Protein AF-G7UNJ3-F1 (afdb_monomer_lite)

pLDDT: mean 72.23, std 31.35, range [21.92, 98.88]

Radius of gyration: 27.84 Å; chains: 1; bounding box: 65×86×71 Å

Structure (mmCIF, N/CA/C/O backbone):
data_AF-G7UNJ3-F1
#
_entry.id   AF-G7UNJ3-F1
#
loop_
_atom_site.group_PDB
_atom_site.id
_atom_site.type_symbol
_atom_site.label_atom_id
_atom_site.label_alt_id
_atom_site.label_comp_id
_atom_site.label_asym_id
_atom_site.label_entity_id
_atom_site.label_seq_id
_atom_site.pdbx_PDB_ins_code
_atom_site.Cartn_x
_atom_site.Cartn_y
_atom_site.Cartn_z
_atom_site.occupancy
_atom_site.B_iso_or_equiv
_atom_site.auth_seq_id
_atom_site.auth_comp_id
_atom_site.auth_asym_id
_atom_site.auth_atom_id
_atom_site.pdbx_PDB_model_num
ATOM 1 N N . MET A 1 1 ? 15.327 -1.943 -9.863 1.00 34.81 1 MET A N 1
ATOM 2 C CA . MET A 1 1 ? 14.469 -1.125 -8.972 1.00 34.81 1 MET A CA 1
ATOM 3 C C . MET A 1 1 ? 15.191 -0.924 -7.648 1.00 34.81 1 MET A C 1
ATOM 5 O O . MET A 1 1 ? 16.137 -1.657 -7.402 1.00 34.81 1 MET A O 1
ATOM 9 N N . ALA A 1 2 ? 14.848 0.127 -6.897 1.00 34.12 2 ALA A N 1
ATOM 10 C CA . ALA A 1 2 ? 15.678 0.717 -5.846 1.00 34.12 2 ALA A CA 1
ATOM 11 C C . ALA A 1 2 ? 16.103 -0.268 -4.749 1.00 34.12 2 ALA A C 1
ATOM 13 O O . ALA A 1 2 ? 15.305 -0.664 -3.908 1.00 34.12 2 ALA A O 1
ATOM 14 N N . PHE A 1 3 ? 17.394 -0.582 -4.735 1.00 39.47 3 PHE A N 1
ATOM 15 C CA . PHE A 1 3 ? 18.038 -1.315 -3.660 1.00 39.47 3 PHE A CA 1
ATOM 16 C C . PHE A 1 3 ? 19.434 -0.726 -3.465 1.00 39.47 3 PHE A C 1
ATOM 18 O O . PHE A 1 3 ? 20.445 -1.266 -3.901 1.00 39.47 3 PHE A O 1
ATOM 25 N N . GLY A 1 4 ? 19.472 0.461 -2.869 1.00 33.94 4 GLY A N 1
ATOM 26 C CA . GLY A 1 4 ? 20.688 0.983 -2.268 1.00 33.94 4 GLY A CA 1
ATOM 27 C C . GLY A 1 4 ? 20.785 0.498 -0.819 1.00 33.94 4 GLY A C 1
ATOM 28 O O . GLY A 1 4 ? 19.751 0.268 -0.185 1.00 33.94 4 GLY A O 1
ATOM 29 N N . PRO A 1 5 ? 21.995 0.349 -0.259 1.00 32.75 5 PRO A N 1
ATOM 30 C CA . PRO A 1 5 ? 22.152 0.113 1.168 1.00 32.75 5 PRO A CA 1
ATOM 31 C C . PRO A 1 5 ? 21.386 1.156 1.994 1.00 32.75 5 PRO A C 1
ATOM 33 O O . PRO A 1 5 ? 21.581 2.358 1.816 1.00 32.75 5 PRO A O 1
ATOM 36 N N . VAL A 1 6 ? 20.599 0.697 2.970 1.00 39.31 6 VAL A N 1
ATOM 37 C CA . VAL A 1 6 ? 20.429 1.445 4.223 1.00 39.31 6 VAL A CA 1
ATOM 38 C C . VAL A 1 6 ? 21.645 1.085 5.068 1.00 39.31 6 VAL A C 1
ATOM 40 O O . VAL A 1 6 ? 21.582 0.212 5.931 1.00 39.31 6 VAL A O 1
ATOM 43 N N . ARG A 1 7 ? 22.809 1.635 4.728 1.00 40.94 7 ARG A N 1
ATOM 44 C CA . ARG A 1 7 ? 23.965 1.538 5.615 1.00 40.94 7 ARG A CA 1
ATOM 45 C C . ARG A 1 7 ? 23.913 2.727 6.571 1.00 40.94 7 ARG A C 1
ATOM 47 O O . ARG A 1 7 ? 23.472 3.810 6.211 1.00 40.94 7 ARG A O 1
ATOM 54 N N . ASN A 1 8 ? 24.328 2.482 7.810 1.00 38.09 8 ASN A N 1
ATOM 55 C CA . ASN A 1 8 ? 24.406 3.473 8.885 1.00 38.09 8 ASN A CA 1
ATOM 56 C C . ASN A 1 8 ? 25.652 4.379 8.751 1.00 38.09 8 ASN A C 1
ATOM 58 O O . ASN A 1 8 ? 26.107 4.974 9.723 1.00 38.09 8 ASN A O 1
ATOM 62 N N . ASP A 1 9 ? 26.252 4.423 7.562 1.00 41.69 9 ASP A N 1
ATOM 63 C CA . ASP A 1 9 ? 27.324 5.330 7.188 1.00 41.69 9 ASP A CA 1
ATOM 64 C C . ASP A 1 9 ? 26.711 6.506 6.409 1.00 41.69 9 ASP A C 1
ATOM 66 O O . ASP A 1 9 ? 25.707 6.392 5.716 1.00 41.69 9 ASP A O 1
ATOM 70 N N . SER A 1 10 ? 27.279 7.689 6.589 1.00 46.19 10 SER A N 1
ATOM 71 C CA . SER A 1 10 ? 26.767 9.007 6.190 1.00 46.19 10 SER A CA 1
ATOM 72 C C . SER A 1 10 ? 26.668 9.262 4.671 1.00 46.19 10 SER A C 1
ATOM 74 O O . SER A 1 10 ? 26.689 10.413 4.228 1.00 46.19 10 SER A O 1
ATOM 76 N N . LEU A 1 11 ? 26.568 8.213 3.851 1.00 53.66 11 LEU A N 1
ATOM 77 C CA . LEU A 1 11 ? 26.430 8.298 2.403 1.00 53.66 11 LEU A CA 1
ATOM 78 C C . LEU A 1 11 ? 24.963 8.133 1.972 1.00 53.66 11 LEU A C 1
ATOM 80 O O . LEU A 1 11 ? 24.248 7.281 2.495 1.00 53.66 11 LEU A O 1
ATOM 84 N N . PRO A 1 12 ? 24.497 8.928 0.993 1.00 63.62 12 PRO A N 1
ATOM 85 C CA . PRO A 1 12 ? 23.116 8.866 0.536 1.00 63.62 12 PRO A CA 1
ATOM 86 C C . PRO A 1 12 ? 22.807 7.517 -0.126 1.00 63.62 12 PRO A C 1
ATOM 88 O O . PRO A 1 12 ? 23.573 7.030 -0.962 1.00 63.62 12 PRO A O 1
ATOM 91 N N . THR A 1 13 ? 21.652 6.940 0.211 1.00 69.56 13 THR A N 1
ATOM 92 C CA . THR A 1 13 ? 21.116 5.745 -0.449 1.00 69.56 13 THR A CA 1
ATOM 93 C C . THR A 1 13 ? 20.989 5.983 -1.955 1.00 69.56 13 THR A C 1
ATOM 95 O O . THR A 1 13 ? 20.408 6.978 -2.392 1.00 69.56 13 THR A O 1
ATOM 98 N N . LEU A 1 14 ? 21.525 5.059 -2.757 1.00 84.69 14 LEU A N 1
ATOM 99 C CA . LEU A 1 14 ? 21.431 5.120 -4.214 1.00 84.69 14 LEU A CA 1
ATOM 100 C C . LEU A 1 14 ? 20.140 4.447 -4.698 1.00 84.69 14 LEU A C 1
ATOM 102 O O . LEU A 1 14 ? 19.954 3.246 -4.525 1.00 84.69 14 LEU A O 1
ATOM 106 N N . ASN A 1 15 ? 19.269 5.219 -5.342 1.00 85.88 15 ASN A N 1
ATOM 107 C CA . ASN A 1 15 ? 17.970 4.781 -5.837 1.00 85.88 15 ASN A CA 1
ATOM 108 C C . ASN A 1 15 ? 17.972 4.681 -7.369 1.00 85.88 15 ASN A C 1
ATOM 110 O O . ASN A 1 15 ? 18.166 5.674 -8.076 1.00 85.88 15 ASN A O 1
ATOM 114 N N . THR A 1 16 ? 17.737 3.472 -7.882 1.00 88.56 16 THR A N 1
ATOM 115 C CA . THR A 1 16 ? 17.614 3.177 -9.319 1.00 88.56 16 THR A CA 1
ATOM 116 C C . THR A 1 16 ? 16.465 3.952 -9.952 1.00 88.56 16 THR A C 1
ATOM 118 O O . THR A 1 16 ? 15.336 3.866 -9.477 1.00 88.56 16 THR A O 1
ATOM 121 N N . GLY A 1 17 ? 16.739 4.659 -11.048 1.00 89.94 17 GLY A N 1
ATOM 122 C CA . GLY A 1 17 ? 15.763 5.521 -11.719 1.00 89.94 17 GLY A CA 1
ATOM 123 C C . GLY A 1 17 ? 15.565 6.880 -11.046 1.00 89.94 17 GLY A C 1
ATOM 124 O O . GLY A 1 17 ? 14.655 7.605 -11.427 1.00 89.94 17 GLY A O 1
ATOM 125 N N . TYR A 1 18 ? 16.401 7.224 -10.060 1.00 89.19 18 TYR A N 1
ATOM 126 C CA . TYR A 1 18 ? 16.371 8.522 -9.388 1.00 89.19 18 TYR A CA 1
ATOM 127 C C . TYR A 1 18 ? 17.776 9.117 -9.241 1.00 89.19 18 TYR A C 1
ATOM 129 O O . TYR A 1 18 ? 18.117 10.072 -9.929 1.00 89.19 18 TYR A O 1
ATOM 137 N N . SER A 1 19 ? 18.627 8.534 -8.389 1.00 90.38 19 SER A N 1
ATOM 138 C CA . SER A 1 19 ? 20.005 9.011 -8.180 1.00 90.38 19 SER A CA 1
ATOM 139 C C . SER A 1 19 ? 21.039 8.273 -9.039 1.00 90.38 19 SER A C 1
ATOM 141 O O . SER A 1 19 ? 22.174 8.726 -9.159 1.00 90.38 19 SER A O 1
ATOM 143 N N . ILE A 1 20 ? 20.659 7.128 -9.611 1.00 92.25 20 ILE A N 1
ATOM 144 C CA . ILE A 1 20 ? 21.405 6.379 -10.631 1.00 92.25 20 ILE A CA 1
ATOM 145 C C . ILE A 1 20 ? 20.437 5.955 -11.744 1.00 92.25 20 ILE A C 1
ATOM 147 O O . ILE A 1 20 ? 19.229 5.879 -11.511 1.00 92.25 20 ILE A O 1
ATOM 151 N N . ASN A 1 21 ? 20.954 5.658 -12.939 1.00 92.75 21 ASN A N 1
ATOM 152 C CA . ASN A 1 21 ? 20.132 5.294 -14.099 1.00 92.75 21 ASN A CA 1
ATOM 153 C C . ASN A 1 21 ? 19.184 4.115 -13.813 1.00 92.75 21 ASN A C 1
ATOM 155 O O . ASN A 1 21 ? 19.523 3.187 -13.078 1.00 92.75 21 ASN A O 1
ATOM 159 N N . GLY A 1 22 ? 17.980 4.193 -14.385 1.00 91.25 22 GLY A N 1
ATOM 160 C CA . GLY A 1 22 ? 16.910 3.207 -14.230 1.00 91.25 22 GLY A CA 1
ATOM 161 C C . GLY A 1 22 ? 16.786 2.231 -15.399 1.00 91.25 22 GLY A C 1
ATOM 162 O O . GLY A 1 22 ? 17.648 2.166 -16.267 1.00 91.25 22 GLY A O 1
ATOM 163 N N . SER A 1 23 ? 15.684 1.479 -15.407 1.00 92.94 23 SER A N 1
ATOM 164 C CA . SER A 1 23 ? 15.419 0.388 -16.355 1.00 92.94 23 SER A CA 1
ATOM 165 C C . SER A 1 23 ? 14.471 0.755 -17.503 1.00 92.94 23 SER A C 1
ATOM 167 O O . SER A 1 23 ? 13.954 -0.135 -18.165 1.00 92.94 23 SER A O 1
ATOM 169 N N . PHE A 1 24 ? 14.220 2.043 -17.759 1.00 93.00 24 PHE A N 1
ATOM 170 C CA . PHE A 1 24 ? 13.546 2.493 -18.988 1.00 93.00 24 PHE A CA 1
ATOM 171 C C . PHE A 1 24 ? 14.556 2.540 -20.146 1.00 93.00 24 PHE A C 1
ATOM 173 O O . PHE A 1 24 ? 14.866 3.597 -20.687 1.00 93.00 24 PHE A O 1
ATOM 180 N N . ALA A 1 25 ? 15.140 1.377 -20.434 1.00 92.50 25 ALA A N 1
ATOM 181 C CA . ALA A 1 25 ? 16.186 1.128 -21.418 1.00 92.50 25 ALA A CA 1
ATOM 182 C C . ALA A 1 25 ? 16.232 -0.379 -21.734 1.00 92.50 25 ALA A C 1
ATOM 184 O O . ALA A 1 25 ? 15.637 -1.185 -21.021 1.00 92.50 25 ALA A O 1
ATOM 185 N N . GLU A 1 26 ? 16.955 -0.780 -22.781 1.00 92.81 26 GLU A N 1
ATOM 186 C CA . GLU A 1 26 ? 17.132 -2.203 -23.136 1.00 92.81 26 GLU A CA 1
ATOM 187 C C . GLU A 1 26 ? 17.993 -2.961 -22.115 1.00 92.81 26 GLU A C 1
ATOM 189 O O . GLU A 1 26 ? 17.772 -4.143 -21.869 1.00 92.81 26 GLU A O 1
ATOM 194 N N . TYR A 1 27 ? 18.935 -2.264 -21.472 1.00 93.88 27 TYR A N 1
ATOM 195 C CA . TYR A 1 27 ? 19.839 -2.821 -20.468 1.00 93.88 27 TYR A CA 1
ATOM 196 C C . TYR A 1 27 ? 19.997 -1.857 -19.291 1.00 93.88 27 TYR A C 1
ATOM 198 O O . TYR A 1 27 ? 19.954 -0.636 -19.456 1.00 93.88 27 TYR A O 1
ATOM 206 N N . VAL A 1 28 ? 20.235 -2.400 -18.095 1.00 94.56 28 VAL A N 1
ATOM 207 C CA . VAL A 1 28 ? 20.489 -1.621 -16.877 1.00 94.56 28 VAL A CA 1
ATOM 208 C C . VAL A 1 28 ? 21.614 -2.259 -16.067 1.00 94.56 28 VAL A C 1
ATOM 210 O O . VAL A 1 28 ? 21.662 -3.476 -15.901 1.00 94.56 28 VAL A O 1
ATOM 213 N N . LEU A 1 29 ? 22.526 -1.435 -15.548 1.00 94.12 29 LEU A N 1
ATOM 214 C CA . LEU A 1 29 ? 23.527 -1.880 -14.579 1.00 94.12 29 LEU A CA 1
ATOM 215 C C . LEU A 1 29 ? 22.886 -1.964 -13.191 1.00 94.12 29 LEU A C 1
ATOM 217 O O . LEU A 1 29 ? 22.250 -1.010 -12.741 1.00 94.12 29 LEU A O 1
ATOM 221 N N . ALA A 1 30 ? 23.081 -3.086 -12.504 1.00 91.81 30 ALA A N 1
ATOM 222 C CA . ALA A 1 30 ? 22.574 -3.310 -11.156 1.00 91.81 30 ALA A CA 1
ATOM 223 C C . ALA A 1 30 ? 23.661 -3.904 -10.252 1.00 91.81 30 ALA A C 1
ATOM 225 O O . ALA A 1 30 ? 24.535 -4.635 -10.715 1.00 91.81 30 ALA A O 1
ATOM 226 N N . ASP A 1 31 ? 23.593 -3.600 -8.955 1.00 91.75 31 ASP A N 1
ATOM 227 C CA . ASP A 1 31 ? 24.413 -4.278 -7.951 1.00 91.75 31 ASP A CA 1
ATOM 228 C C . ASP A 1 31 ? 23.807 -5.657 -7.662 1.00 91.75 31 ASP A C 1
ATOM 230 O O . ASP A 1 31 ? 22.677 -5.766 -7.180 1.00 91.75 31 ASP A O 1
ATOM 234 N N . ALA A 1 32 ? 24.568 -6.714 -7.953 1.00 92.25 32 ALA A N 1
ATOM 235 C CA . ALA A 1 32 ? 24.134 -8.099 -7.793 1.00 92.25 32 ALA A CA 1
ATOM 236 C C . ALA A 1 32 ? 23.733 -8.452 -6.348 1.00 92.25 32 ALA A C 1
ATOM 238 O O . ALA A 1 32 ? 22.933 -9.357 -6.139 1.00 92.25 32 ALA A O 1
ATOM 239 N N . ASN A 1 33 ? 24.219 -7.720 -5.340 1.00 90.94 33 ASN A N 1
ATOM 240 C CA . ASN A 1 33 ? 23.856 -7.960 -3.939 1.00 90.94 33 ASN A CA 1
ATOM 241 C C . ASN A 1 33 ? 22.453 -7.457 -3.570 1.00 90.94 33 ASN A C 1
ATOM 243 O O . ASN A 1 33 ? 21.984 -7.679 -2.447 1.00 90.94 33 ASN A O 1
ATOM 247 N N . TYR A 1 34 ? 21.818 -6.731 -4.484 1.00 90.06 34 TYR A N 1
ATOM 248 C CA . TYR A 1 34 ? 20.624 -5.932 -4.253 1.00 90.06 34 TYR A CA 1
ATOM 249 C C . TYR A 1 34 ? 19.515 -6.211 -5.275 1.00 90.06 34 TYR A C 1
ATOM 251 O O . TYR A 1 34 ? 18.444 -5.625 -5.181 1.00 90.06 34 TYR A O 1
ATOM 259 N N . VAL A 1 35 ? 19.723 -7.118 -6.230 1.00 92.75 35 VAL A N 1
ATOM 260 C CA . VAL A 1 35 ? 18.662 -7.549 -7.150 1.00 92.75 35 VAL A CA 1
ATOM 261 C C . VAL A 1 35 ? 17.693 -8.521 -6.471 1.00 92.75 35 VAL A C 1
ATOM 263 O O . VAL A 1 35 ? 18.079 -9.307 -5.605 1.00 92.75 35 VAL A O 1
ATOM 266 N N . GLY A 1 36 ? 16.422 -8.472 -6.875 1.00 93.12 36 GLY A N 1
ATOM 267 C CA . GLY A 1 36 ? 15.444 -9.497 -6.515 1.00 93.12 36 GLY A CA 1
ATOM 268 C C . GLY A 1 36 ? 15.644 -10.755 -7.346 1.00 93.12 36 GLY A C 1
ATOM 269 O O . GLY A 1 36 ? 15.934 -10.665 -8.539 1.00 93.12 36 GLY A O 1
ATOM 270 N N . LEU A 1 37 ? 15.480 -11.916 -6.716 1.00 95.25 37 LEU A N 1
ATOM 271 C CA . LEU A 1 37 ? 15.550 -13.198 -7.409 1.00 95.25 37 LEU A CA 1
ATOM 272 C C . LEU A 1 37 ? 14.131 -13.575 -7.813 1.00 95.25 37 LEU A C 1
ATOM 274 O O . LEU A 1 37 ? 13.288 -13.841 -6.962 1.00 95.25 37 LEU A O 1
ATOM 278 N N . LEU A 1 38 ? 13.854 -13.516 -9.111 1.00 96.06 38 LEU A N 1
ATOM 279 C CA . LEU A 1 38 ? 12.506 -13.739 -9.613 1.00 96.06 38 LEU A CA 1
ATOM 280 C C . LEU A 1 38 ? 12.154 -15.233 -9.546 1.00 96.06 38 LEU A C 1
ATOM 282 O O . LEU A 1 38 ? 12.991 -16.066 -9.908 1.00 96.06 38 LEU A O 1
ATOM 286 N N . PRO A 1 39 ? 10.934 -15.588 -9.113 1.00 94.44 39 PRO A N 1
ATOM 287 C CA . PRO A 1 39 ? 10.469 -16.966 -9.163 1.00 94.44 39 PRO A CA 1
ATOM 288 C C . PRO A 1 39 ? 10.348 -17.425 -10.624 1.00 94.44 39 PRO A C 1
ATOM 290 O O . PRO A 1 39 ? 9.870 -16.683 -11.481 1.00 94.44 39 PRO A O 1
ATOM 293 N N . ALA A 1 40 ? 10.769 -18.659 -10.914 1.00 94.00 40 ALA A N 1
ATOM 294 C CA . ALA A 1 40 ? 10.840 -19.177 -12.285 1.00 94.00 40 ALA A CA 1
ATOM 295 C C . ALA A 1 40 ? 9.465 -19.362 -12.957 1.00 94.00 40 ALA A C 1
ATOM 297 O O . ALA A 1 40 ? 9.383 -19.476 -14.176 1.00 94.00 40 ALA A O 1
ATOM 298 N N . ASN A 1 41 ? 8.391 -19.413 -12.168 1.00 94.31 41 ASN A N 1
ATOM 299 C CA . ASN A 1 41 ? 7.036 -19.721 -12.616 1.00 94.31 41 ASN A CA 1
ATOM 300 C C . ASN A 1 41 ? 6.147 -18.484 -12.843 1.00 94.31 41 ASN A C 1
ATOM 302 O O . ASN A 1 41 ? 4.953 -18.649 -13.083 1.00 94.31 41 ASN A O 1
ATOM 306 N N . VAL A 1 42 ? 6.692 -17.263 -12.768 1.00 93.00 42 VAL A N 1
ATOM 307 C CA . VAL A 1 42 ? 5.940 -16.019 -13.014 1.00 93.00 42 VAL A CA 1
ATOM 308 C C . VAL A 1 42 ? 6.571 -15.244 -14.166 1.00 93.00 42 VAL A C 1
ATOM 310 O O . VAL A 1 42 ? 7.788 -15.075 -14.225 1.00 93.00 42 VAL A O 1
ATOM 313 N N . GLY A 1 43 ? 5.739 -14.759 -15.089 1.00 92.94 43 GLY A N 1
ATOM 314 C CA . GLY A 1 43 ? 6.193 -13.961 -16.222 1.00 92.94 43 GLY A CA 1
ATOM 315 C C . GLY A 1 43 ? 6.778 -12.605 -15.806 1.00 92.94 43 GLY A C 1
ATOM 316 O O . GLY A 1 43 ? 6.436 -12.025 -14.771 1.00 92.94 43 GLY A O 1
ATOM 317 N N . PHE A 1 44 ? 7.691 -12.083 -16.632 1.00 93.75 44 PHE A N 1
ATOM 318 C CA . PHE A 1 44 ? 8.385 -10.819 -16.357 1.00 93.75 44 PHE A CA 1
ATOM 319 C C . PHE A 1 44 ? 7.440 -9.615 -16.271 1.00 93.75 44 PHE A C 1
ATOM 321 O O . PHE A 1 44 ? 7.697 -8.687 -15.506 1.00 93.75 44 PHE A O 1
ATOM 328 N N . VAL A 1 45 ? 6.357 -9.619 -17.050 1.00 92.00 45 VAL A N 1
ATOM 329 C CA . VAL A 1 45 ? 5.396 -8.511 -17.092 1.00 92.00 45 VAL A CA 1
ATOM 330 C C . VAL A 1 45 ? 4.602 -8.454 -15.790 1.00 92.00 45 VAL A C 1
ATOM 332 O O . VAL A 1 45 ? 4.443 -7.384 -15.205 1.00 92.00 45 VAL A O 1
ATOM 335 N N . GLU A 1 46 ? 4.150 -9.609 -15.316 1.00 89.75 46 GLU A N 1
ATOM 336 C CA . GLU A 1 46 ? 3.312 -9.772 -14.135 1.00 89.75 46 GLU A CA 1
ATOM 337 C C . GLU A 1 46 ? 4.103 -9.546 -12.843 1.00 89.75 46 GLU A C 1
ATOM 339 O O . GLU A 1 46 ? 3.575 -8.981 -11.883 1.00 89.75 46 GLU A O 1
ATOM 344 N N . ILE A 1 47 ? 5.380 -9.948 -12.814 1.00 94.56 47 ILE A N 1
ATOM 345 C CA . ILE A 1 47 ? 6.238 -9.802 -11.632 1.00 94.56 47 ILE A CA 1
ATOM 346 C C . ILE A 1 47 ? 6.836 -8.394 -11.498 1.00 94.56 47 ILE A C 1
ATOM 348 O O . ILE A 1 47 ? 7.181 -7.973 -10.392 1.00 94.56 47 ILE A O 1
ATOM 352 N N . ALA A 1 48 ? 6.945 -7.630 -12.593 1.00 95.25 48 ALA A N 1
ATOM 353 C CA . ALA A 1 48 ? 7.590 -6.316 -12.584 1.00 95.25 48 ALA A CA 1
ATOM 354 C C . ALA A 1 48 ? 6.999 -5.339 -11.542 1.00 95.25 48 ALA A C 1
ATOM 356 O O . ALA A 1 48 ? 7.783 -4.714 -10.820 1.00 95.25 48 ALA A O 1
ATOM 357 N N . PRO A 1 49 ? 5.665 -5.222 -11.358 1.00 95.50 49 PRO A N 1
ATOM 358 C CA . PRO A 1 49 ? 5.093 -4.368 -10.316 1.00 95.50 49 PRO A CA 1
ATOM 359 C C . PRO A 1 49 ? 5.441 -4.801 -8.886 1.00 95.50 49 PRO A C 1
ATOM 361 O O . PRO A 1 49 ? 5.462 -3.960 -7.984 1.00 95.50 49 PRO A O 1
ATOM 364 N N . VAL A 1 50 ? 5.752 -6.080 -8.647 1.00 96.38 50 VAL A N 1
ATOM 365 C CA . VAL A 1 50 ? 6.108 -6.576 -7.306 1.00 96.38 50 VAL A CA 1
ATOM 366 C C . VAL A 1 50 ? 7.421 -5.963 -6.818 1.00 96.38 50 VAL A C 1
ATOM 368 O O . VAL A 1 50 ? 7.538 -5.632 -5.638 1.00 96.38 50 VAL A O 1
ATOM 371 N N . LEU A 1 51 ? 8.363 -5.705 -7.731 1.00 95.56 51 LEU A N 1
ATOM 372 C CA . LEU A 1 51 ? 9.683 -5.138 -7.433 1.00 95.56 51 LEU A CA 1
ATOM 373 C C . LEU A 1 51 ? 9.650 -3.712 -6.852 1.00 95.56 51 LEU A C 1
ATOM 375 O O . LEU A 1 51 ? 10.663 -3.244 -6.333 1.00 95.56 51 LEU A O 1
ATOM 379 N N . CYS A 1 52 ? 8.512 -3.017 -6.936 1.00 95.12 52 CYS A N 1
ATOM 380 C CA . CYS A 1 52 ? 8.314 -1.720 -6.295 1.00 95.12 52 CYS A CA 1
ATOM 381 C C . CYS A 1 52 ? 6.968 -1.658 -5.573 1.00 95.12 52 CYS A C 1
ATOM 383 O O . CYS A 1 52 ? 6.940 -1.643 -4.343 1.00 95.12 52 CYS A O 1
ATOM 385 N N . ALA A 1 53 ? 5.852 -1.659 -6.307 1.00 93.81 53 ALA A N 1
ATOM 386 C CA . ALA A 1 53 ? 4.522 -1.527 -5.721 1.00 93.81 53 ALA A CA 1
ATOM 387 C C . ALA A 1 53 ? 4.232 -2.658 -4.726 1.00 93.81 53 ALA A C 1
ATOM 389 O O . ALA A 1 53 ? 3.806 -2.377 -3.608 1.00 93.81 53 ALA A O 1
ATOM 390 N N . GLY A 1 54 ? 4.535 -3.908 -5.096 1.00 97.38 54 GLY A N 1
ATOM 391 C CA . GLY A 1 54 ? 4.292 -5.074 -4.243 1.00 97.38 54 GLY A CA 1
ATOM 392 C C . GLY A 1 54 ? 5.105 -5.059 -2.950 1.00 97.38 54 GLY A C 1
ATOM 393 O O . GLY A 1 54 ? 4.519 -5.049 -1.872 1.00 97.38 54 GLY A O 1
ATOM 394 N N . VAL A 1 55 ? 6.438 -4.984 -3.029 1.00 98.25 55 VAL A N 1
ATOM 395 C CA . VAL A 1 55 ? 7.299 -4.946 -1.831 1.00 98.25 55 VAL A CA 1
ATOM 396 C C . VAL A 1 55 ? 6.964 -3.768 -0.909 1.00 98.25 55 VAL A C 1
ATOM 398 O O . VAL A 1 55 ? 6.957 -3.920 0.313 1.00 98.25 55 VAL A O 1
ATOM 401 N N . THR A 1 56 ? 6.621 -2.613 -1.485 1.00 98.38 56 THR A N 1
ATOM 402 C CA . THR A 1 56 ? 6.267 -1.402 -0.734 1.00 98.38 56 THR A CA 1
ATOM 403 C C . THR A 1 56 ? 5.023 -1.619 0.120 1.00 98.38 56 THR A C 1
ATOM 405 O O . THR A 1 56 ? 5.044 -1.336 1.320 1.00 98.38 56 THR A O 1
ATOM 408 N N . VAL A 1 57 ? 3.946 -2.148 -0.467 1.00 98.69 57 VAL A N 1
ATOM 409 C CA . VAL A 1 57 ? 2.695 -2.369 0.273 1.00 98.69 57 VAL A CA 1
ATOM 410 C C . VAL A 1 57 ? 2.765 -3.594 1.173 1.00 98.69 57 VAL A C 1
ATOM 412 O O . VAL A 1 57 ? 2.216 -3.557 2.268 1.00 98.69 57 VAL A O 1
ATOM 415 N N . TYR A 1 58 ? 3.502 -4.635 0.782 1.00 98.75 58 TYR A N 1
ATOM 416 C CA . TYR A 1 58 ? 3.770 -5.789 1.637 1.00 98.75 58 TYR A CA 1
ATOM 417 C C . TYR A 1 58 ? 4.465 -5.362 2.937 1.00 98.75 58 TYR A C 1
ATOM 419 O O . TYR A 1 58 ? 3.989 -5.652 4.039 1.00 98.75 58 TYR A O 1
ATOM 427 N N . LYS A 1 59 ? 5.551 -4.582 2.833 1.00 98.56 59 LYS A N 1
ATOM 428 C CA . LYS A 1 59 ? 6.231 -4.026 4.006 1.00 98.56 59 LYS A CA 1
ATOM 429 C C . LYS A 1 59 ? 5.305 -3.124 4.813 1.00 98.56 59 LYS A C 1
ATOM 431 O O . LYS A 1 59 ? 5.270 -3.232 6.039 1.00 98.56 59 LYS A O 1
ATOM 436 N N . ALA A 1 60 ? 4.554 -2.255 4.148 1.00 98.56 60 ALA A N 1
ATOM 437 C CA . ALA A 1 60 ? 3.649 -1.336 4.819 1.00 98.56 60 ALA A CA 1
ATOM 438 C C . ALA A 1 60 ? 2.559 -2.056 5.620 1.00 98.56 60 ALA A C 1
ATOM 440 O O . ALA A 1 60 ? 2.308 -1.690 6.765 1.00 98.56 60 ALA A O 1
ATOM 441 N N . LEU A 1 61 ? 1.987 -3.136 5.082 1.00 98.75 61 LEU A N 1
ATOM 442 C CA . LEU A 1 61 ? 1.044 -3.987 5.805 1.00 98.75 61 LEU A CA 1
ATOM 443 C C . LEU A 1 61 ? 1.689 -4.585 7.062 1.00 98.75 61 LEU A C 1
ATOM 445 O O . LEU A 1 61 ? 1.102 -4.491 8.136 1.00 98.75 61 LEU A O 1
ATOM 449 N N . LYS A 1 62 ? 2.938 -5.074 7.002 1.00 98.44 62 LYS A N 1
ATOM 450 C CA . LYS A 1 62 ? 3.664 -5.505 8.219 1.00 98.44 62 LYS A CA 1
ATOM 451 C C . LYS A 1 62 ? 3.865 -4.364 9.224 1.00 98.44 62 LYS A C 1
ATOM 453 O O . LYS A 1 62 ? 3.809 -4.582 10.434 1.00 98.44 62 LYS A O 1
ATOM 458 N N . VAL A 1 63 ? 4.093 -3.140 8.744 1.00 97.94 63 VAL A N 1
ATOM 459 C CA . VAL A 1 63 ? 4.286 -1.943 9.582 1.00 97.94 63 VAL A CA 1
ATOM 460 C C . VAL A 1 63 ? 3.011 -1.544 10.333 1.00 97.94 63 VAL A C 1
ATOM 462 O O . VAL A 1 63 ? 3.132 -1.055 11.460 1.00 97.94 63 VAL A O 1
ATOM 465 N N . THR A 1 64 ? 1.821 -1.820 9.782 1.00 97.38 64 THR A N 1
ATOM 466 C CA . THR A 1 64 ? 0.542 -1.607 10.490 1.00 97.38 64 THR A CA 1
ATOM 467 C C . THR A 1 64 ? 0.386 -2.489 11.734 1.00 97.38 64 THR A C 1
ATOM 469 O O . THR A 1 64 ? -0.396 -2.156 12.618 1.00 97.38 64 THR A O 1
ATOM 472 N N . LYS A 1 65 ? 1.135 -3.600 11.827 1.00 96.69 65 LYS A N 1
ATOM 473 C CA . LYS A 1 65 ? 1.025 -4.622 12.884 1.00 96.69 65 LYS A CA 1
ATOM 474 C C . LYS A 1 65 ? -0.354 -5.296 12.986 1.00 96.69 65 LYS A C 1
ATOM 476 O O . LYS A 1 65 ? -0.634 -5.923 14.008 1.00 96.69 65 LYS A O 1
ATOM 481 N N . THR A 1 66 ? -1.194 -5.200 11.954 1.00 98.00 66 THR A N 1
ATOM 482 C CA . THR A 1 66 ? -2.441 -5.971 11.872 1.00 98.00 66 THR A CA 1
ATOM 483 C C . THR A 1 66 ? -2.147 -7.465 11.834 1.00 98.00 66 THR A C 1
ATOM 485 O O . THR A 1 66 ? -1.189 -7.902 11.190 1.00 98.00 66 THR A O 1
ATOM 488 N N . LYS A 1 67 ? -2.986 -8.250 12.501 1.00 98.25 67 LYS A N 1
ATOM 489 C CA . LYS A 1 67 ? -2.908 -9.711 12.566 1.00 98.25 67 LYS A CA 1
ATOM 490 C C . LYS A 1 67 ? -4.013 -10.337 11.711 1.00 98.25 67 LYS A C 1
ATOM 492 O O . LYS A 1 67 ? -5.011 -9.669 11.450 1.00 98.25 67 LYS A O 1
ATOM 497 N N . PRO A 1 68 ? -3.888 -11.610 11.300 1.00 98.56 68 PRO A N 1
ATOM 498 C CA . PRO A 1 68 ? -4.988 -12.317 10.649 1.00 98.56 68 PRO A CA 1
ATOM 499 C C . PRO A 1 68 ? -6.308 -12.150 11.423 1.00 98.56 68 PRO A C 1
ATOM 501 O O . PRO A 1 68 ? -6.327 -12.264 12.648 1.00 98.56 68 PRO A O 1
ATOM 504 N N . GLY A 1 69 ? -7.393 -11.843 10.711 1.00 98.12 69 GLY A N 1
ATOM 505 C CA . GLY A 1 69 ? -8.702 -11.497 11.275 1.00 98.12 69 GLY A CA 1
ATOM 506 C C . GLY A 1 69 ? -8.919 -10.003 11.559 1.00 98.12 69 GLY A C 1
ATOM 507 O O . GLY A 1 69 ? -10.069 -9.565 11.607 1.00 98.12 69 GLY A O 1
ATOM 508 N N . ASP A 1 70 ? -7.861 -9.195 11.682 1.00 98.69 70 ASP A N 1
ATOM 509 C CA . ASP A 1 70 ? -7.997 -7.743 11.832 1.00 98.69 70 ASP A CA 1
ATOM 510 C C . ASP A 1 70 ? -8.489 -7.075 10.543 1.00 98.69 70 ASP A C 1
ATOM 512 O O . ASP A 1 70 ? -8.341 -7.601 9.435 1.00 98.69 70 ASP A O 1
ATOM 516 N N . TRP A 1 71 ? -9.042 -5.870 10.692 1.00 98.88 71 TRP A N 1
ATOM 517 C CA . TRP A 1 71 ? -9.425 -5.020 9.576 1.00 98.88 71 TRP A CA 1
ATOM 518 C C . TRP A 1 71 ? -8.307 -4.059 9.184 1.00 98.88 71 TRP A C 1
ATOM 520 O O . TRP A 1 71 ? -7.741 -3.353 10.026 1.00 98.88 71 TRP A O 1
ATOM 530 N N . VAL A 1 72 ? -8.056 -3.974 7.879 1.00 98.88 72 VAL A N 1
ATOM 531 C CA . VAL A 1 72 ? -7.205 -2.956 7.269 1.00 98.88 72 VAL A CA 1
ATOM 532 C C . VAL A 1 72 ? -7.991 -2.143 6.243 1.00 98.88 72 VAL A C 1
ATOM 534 O O . VAL A 1 72 ? -8.640 -2.696 5.355 1.00 98.88 72 VAL A O 1
ATOM 537 N N . ALA A 1 73 ? -7.934 -0.817 6.357 1.00 98.88 73 ALA A N 1
ATOM 538 C CA . ALA A 1 73 ? -8.463 0.086 5.341 1.00 98.88 73 ALA A CA 1
ATOM 539 C C . ALA A 1 73 ? -7.343 0.506 4.382 1.00 98.88 73 ALA A C 1
ATOM 541 O O . ALA A 1 73 ? -6.305 1.003 4.814 1.00 98.88 73 ALA A O 1
ATOM 542 N N . ILE A 1 74 ? -7.544 0.325 3.082 1.00 98.88 74 ILE A N 1
ATOM 543 C CA . ILE A 1 74 ? -6.587 0.687 2.035 1.00 98.88 74 ILE A CA 1
ATOM 544 C C . ILE A 1 74 ? -7.134 1.910 1.307 1.00 98.88 74 ILE A C 1
ATOM 546 O O . ILE A 1 74 ? -8.153 1.831 0.624 1.00 98.88 74 ILE A O 1
ATOM 550 N N . SER A 1 75 ? -6.458 3.045 1.475 1.00 98.62 75 SER A N 1
ATOM 551 C CA . SER A 1 75 ? -6.852 4.333 0.905 1.00 98.62 75 SER A CA 1
ATOM 552 C C . SER A 1 75 ? -6.074 4.614 -0.379 1.00 98.62 75 SER A C 1
ATOM 554 O O . SER A 1 75 ? -4.850 4.772 -0.359 1.00 98.62 75 SER A O 1
ATOM 556 N N . GLY A 1 76 ? -6.798 4.664 -1.496 1.00 97.69 76 GLY A N 1
ATOM 557 C CA . GLY A 1 76 ? -6.295 4.683 -2.865 1.00 97.69 76 GLY A CA 1
ATOM 558 C C . GLY A 1 76 ? -6.104 3.268 -3.408 1.00 97.69 76 GLY A C 1
ATOM 559 O O . GLY A 1 76 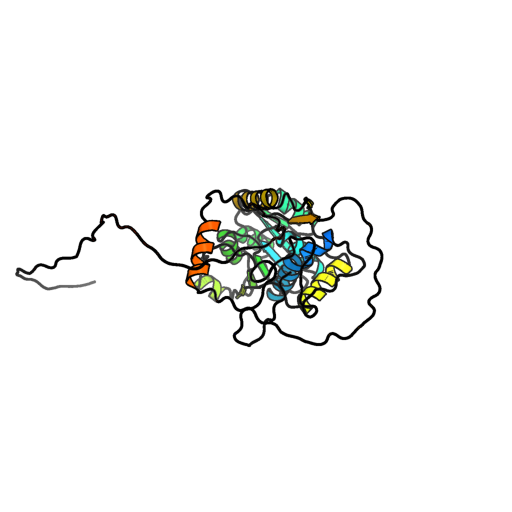? -5.263 2.528 -2.910 1.00 97.69 76 GLY A O 1
ATOM 560 N N . ILE A 1 77 ? -6.832 2.900 -4.463 1.00 97.44 77 ILE A N 1
ATOM 561 C CA . ILE A 1 77 ? -6.765 1.593 -5.140 1.00 97.44 77 ILE A CA 1
ATOM 562 C C . ILE A 1 77 ? -6.022 1.754 -6.466 1.00 97.44 77 ILE A C 1
ATOM 564 O O . ILE A 1 77 ? -6.528 1.536 -7.565 1.00 97.44 77 ILE A O 1
ATOM 568 N N . GLY A 1 78 ? -4.788 2.239 -6.345 1.00 92.94 78 GLY A N 1
ATOM 569 C CA . GLY A 1 78 ? -3.910 2.448 -7.483 1.00 92.94 78 GLY A CA 1
ATOM 570 C C . GLY A 1 78 ? -2.976 1.302 -7.807 1.00 92.94 78 GLY A C 1
ATOM 571 O O . GLY A 1 78 ? -3.217 0.170 -7.402 1.00 92.94 78 GLY A O 1
ATOM 572 N N . GLY A 1 79 ? -1.864 1.606 -8.484 1.00 90.19 79 GLY A N 1
ATOM 573 C CA . GLY A 1 79 ? -0.797 0.630 -8.729 1.00 90.19 79 GLY A CA 1
ATOM 574 C C . GLY A 1 79 ? -0.310 -0.043 -7.438 1.00 90.19 79 GLY A C 1
ATOM 575 O O . GLY A 1 79 ? -0.110 -1.250 -7.416 1.00 90.19 79 GLY A O 1
ATOM 576 N N . LEU A 1 80 ? -0.213 0.713 -6.339 1.00 96.88 80 LEU A N 1
ATOM 577 C CA . LEU A 1 80 ? 0.071 0.169 -5.006 1.00 96.88 80 LEU A CA 1
ATOM 578 C C . LEU A 1 80 ? -1.178 -0.457 -4.373 1.00 96.88 80 LEU A C 1
ATOM 580 O O . LEU A 1 80 ? -1.145 -1.600 -3.929 1.00 96.88 80 LEU A O 1
ATOM 584 N N . GLY A 1 81 ? -2.286 0.284 -4.336 1.00 97.81 81 GLY A N 1
ATOM 585 C CA . GLY A 1 81 ? -3.490 -0.121 -3.612 1.00 97.81 81 GLY A CA 1
ATOM 586 C C . GLY A 1 81 ? -4.110 -1.443 -4.062 1.00 97.81 81 GLY A C 1
ATOM 587 O O . GLY A 1 81 ? -4.485 -2.247 -3.215 1.00 97.81 81 GLY A O 1
ATOM 588 N N . HIS A 1 82 ? -4.172 -1.722 -5.368 1.00 97.56 82 HIS A N 1
ATOM 589 C CA . HIS A 1 82 ? -4.736 -2.990 -5.856 1.00 97.56 82 HIS A CA 1
ATOM 590 C C . HIS A 1 82 ? -3.867 -4.202 -5.470 1.00 97.56 82 HIS A C 1
ATOM 592 O O . HIS A 1 82 ? -4.388 -5.285 -5.209 1.00 97.56 82 HIS A O 1
ATOM 598 N N . MET A 1 83 ? -2.545 -4.019 -5.376 1.00 97.94 83 MET A N 1
ATOM 599 C CA . MET A 1 83 ? -1.632 -5.033 -4.838 1.00 97.94 83 MET A CA 1
ATOM 600 C C . MET A 1 83 ? -1.815 -5.170 -3.327 1.00 97.94 83 MET A C 1
ATOM 602 O O . MET A 1 83 ? -1.835 -6.281 -2.806 1.00 97.94 83 MET A O 1
ATOM 606 N N . ALA A 1 84 ? -1.993 -4.050 -2.620 1.00 98.75 84 ALA A N 1
ATOM 607 C CA . ALA A 1 84 ? -2.192 -4.042 -1.177 1.00 98.75 84 ALA A CA 1
ATOM 608 C C . ALA A 1 84 ? -3.439 -4.835 -0.765 1.00 98.75 84 ALA A C 1
ATOM 610 O O . ALA A 1 84 ? -3.379 -5.558 0.223 1.00 98.75 84 ALA A O 1
ATOM 611 N N . VAL A 1 85 ? -4.536 -4.746 -1.531 1.00 98.81 85 VAL A N 1
ATOM 612 C CA . VAL A 1 85 ? -5.758 -5.539 -1.295 1.00 98.81 85 VAL A CA 1
ATOM 613 C C . VAL A 1 85 ? -5.438 -7.034 -1.312 1.00 98.81 85 VAL A C 1
ATOM 615 O O . VAL A 1 85 ? -5.792 -7.751 -0.378 1.00 98.81 85 VAL A O 1
ATOM 618 N N . GLN A 1 86 ? -4.707 -7.487 -2.330 1.00 98.69 86 GLN A N 1
ATOM 619 C CA . GLN A 1 86 ? -4.356 -8.897 -2.496 1.00 98.69 86 GLN A CA 1
ATOM 620 C C . GLN A 1 86 ? -3.384 -9.380 -1.416 1.00 98.69 86 GLN A C 1
ATOM 622 O O . GLN A 1 86 ? -3.622 -10.417 -0.802 1.00 98.69 86 GLN A O 1
ATOM 627 N N . PHE A 1 87 ? -2.330 -8.610 -1.118 1.00 98.75 87 PHE A N 1
ATOM 628 C CA . PHE A 1 87 ? -1.408 -8.942 -0.028 1.00 98.75 87 PHE A CA 1
ATOM 629 C C . PHE A 1 87 ? -2.127 -9.000 1.319 1.00 98.75 87 PHE A C 1
ATOM 631 O O . PHE A 1 87 ? -1.947 -9.960 2.061 1.00 98.75 87 PHE A O 1
ATOM 638 N N . ALA A 1 88 ? -2.979 -8.019 1.625 1.00 98.75 88 ALA A N 1
ATOM 639 C CA . ALA A 1 88 ? -3.749 -8.007 2.861 1.00 98.75 88 ALA A CA 1
ATOM 640 C C . ALA A 1 88 ? -4.655 -9.240 2.965 1.00 98.75 88 ALA A C 1
ATOM 642 O O . ALA A 1 88 ? -4.681 -9.897 4.007 1.00 98.75 88 ALA A O 1
ATOM 643 N N . LYS A 1 89 ? -5.330 -9.612 1.871 1.00 98.62 89 LYS A N 1
ATOM 644 C CA . LYS A 1 89 ? -6.161 -10.815 1.838 1.00 98.62 89 LYS A CA 1
ATOM 645 C C . LYS A 1 89 ? -5.339 -12.090 2.033 1.00 98.62 89 LYS A C 1
ATOM 647 O O . LYS A 1 89 ? -5.716 -12.937 2.840 1.00 98.62 89 LYS A O 1
ATOM 652 N N . ALA A 1 90 ? -4.195 -12.202 1.361 1.00 98.44 90 ALA A N 1
ATOM 653 C CA . ALA A 1 90 ? -3.275 -13.330 1.493 1.00 98.44 90 ALA A CA 1
ATOM 654 C C . ALA A 1 90 ? -2.621 -13.417 2.888 1.00 98.44 90 ALA A C 1
ATOM 656 O O . ALA A 1 90 ? -2.242 -14.501 3.324 1.00 98.44 90 ALA A O 1
ATOM 657 N N . MET A 1 91 ? -2.527 -12.295 3.608 1.00 98.44 91 MET A N 1
ATOM 658 C CA . MET A 1 91 ? -2.109 -12.217 5.015 1.00 98.44 91 MET A CA 1
ATOM 659 C C . MET A 1 91 ? -3.256 -12.510 6.005 1.00 98.44 91 MET A C 1
ATOM 661 O O . MET A 1 91 ? -3.063 -12.404 7.214 1.00 98.44 91 MET A O 1
ATOM 665 N N . GLY A 1 92 ? -4.445 -12.880 5.517 1.00 98.50 92 GLY A N 1
ATOM 666 C CA . GLY A 1 92 ? -5.599 -13.233 6.346 1.00 98.50 92 GLY A CA 1
ATOM 667 C C . GLY A 1 92 ? -6.346 -12.035 6.935 1.00 98.50 92 GLY A C 1
ATOM 668 O O . GLY A 1 92 ? -7.067 -12.201 7.917 1.00 98.50 92 GLY A O 1
ATOM 669 N N . LEU A 1 93 ? -6.169 -10.833 6.382 1.00 98.75 93 LEU A N 1
ATOM 670 C CA . LEU A 1 93 ? -6.837 -9.620 6.854 1.00 98.75 93 LEU A CA 1
ATOM 671 C C . LEU A 1 93 ? -8.216 -9.448 6.204 1.00 98.75 93 LEU A C 1
ATOM 673 O O . LEU A 1 93 ? -8.463 -9.885 5.075 1.00 98.75 93 LEU A O 1
ATOM 677 N N . ASN A 1 94 ? -9.100 -8.743 6.906 1.00 98.81 94 ASN A N 1
ATOM 678 C CA . ASN A 1 94 ? -10.328 -8.200 6.341 1.00 98.81 94 ASN A CA 1
ATOM 679 C C . ASN A 1 94 ? -10.031 -6.831 5.728 1.00 98.81 94 ASN A C 1
ATOM 681 O O . ASN A 1 94 ? -9.401 -5.985 6.363 1.00 98.81 94 ASN A O 1
ATOM 685 N N . VAL A 1 95 ? -10.463 -6.601 4.490 1.00 98.88 95 VAL A N 1
ATOM 686 C CA . VAL A 1 95 ? -10.014 -5.438 3.715 1.00 98.88 95 VAL A CA 1
ATOM 687 C C . VAL A 1 95 ? -11.179 -4.508 3.421 1.00 98.88 95 VAL A C 1
ATOM 689 O O . VAL A 1 95 ? -12.181 -4.928 2.848 1.00 98.88 95 VAL A O 1
ATOM 692 N N . VAL A 1 96 ? -11.012 -3.228 3.751 1.00 98.81 96 VAL A N 1
ATOM 693 C CA . VAL A 1 96 ? -11.866 -2.146 3.252 1.00 98.81 96 VAL A CA 1
ATOM 694 C C . VAL A 1 96 ? -11.098 -1.358 2.209 1.00 98.81 96 VAL A C 1
ATOM 696 O O . VAL A 1 96 ? -10.001 -0.877 2.485 1.00 98.81 96 VAL A O 1
ATOM 699 N N . ALA A 1 97 ? -11.666 -1.199 1.021 1.00 98.81 97 ALA A N 1
ATOM 700 C CA . ALA A 1 97 ? -11.064 -0.398 -0.038 1.00 98.81 97 ALA A CA 1
ATOM 701 C C . ALA A 1 97 ? -11.719 0.983 -0.116 1.00 98.81 97 ALA A C 1
ATOM 703 O O . ALA A 1 97 ? -12.942 1.090 -0.175 1.00 98.81 97 ALA A O 1
ATOM 704 N N . VAL A 1 98 ? -10.910 2.040 -0.133 1.00 98.75 98 VAL A N 1
ATOM 705 C CA . VAL A 1 98 ? -11.382 3.426 -0.201 1.00 98.75 98 VAL A CA 1
ATOM 706 C C . VAL A 1 98 ? -10.752 4.114 -1.404 1.00 98.75 98 VAL A C 1
ATOM 708 O O . VAL A 1 98 ? -9.531 4.162 -1.527 1.00 98.75 98 VAL A O 1
ATOM 711 N N . ASP A 1 99 ? -11.572 4.665 -2.290 1.00 98.25 99 ASP A N 1
ATOM 712 C CA . ASP A 1 99 ? -11.140 5.479 -3.433 1.00 98.25 99 ASP A CA 1
ATOM 713 C C . ASP A 1 99 ? -12.240 6.498 -3.775 1.00 98.25 99 ASP A C 1
ATOM 715 O O . ASP A 1 99 ? -13.250 6.585 -3.081 1.00 98.25 99 ASP A O 1
ATOM 719 N N . ILE A 1 100 ? -12.040 7.295 -4.820 1.00 96.25 100 ILE A N 1
ATOM 720 C CA . ILE A 1 100 ? -13.020 8.254 -5.353 1.00 96.25 100 ILE A CA 1
ATOM 721 C C . ILE A 1 100 ? -13.595 7.824 -6.712 1.00 96.25 100 ILE A C 1
ATOM 723 O O . ILE A 1 100 ? -14.436 8.536 -7.265 1.00 96.25 100 ILE A O 1
ATOM 727 N N . ASP A 1 101 ? -13.094 6.717 -7.272 1.00 94.62 101 ASP A N 1
ATOM 728 C CA . ASP A 1 101 ? -13.485 6.155 -8.568 1.00 94.62 101 ASP A CA 1
ATOM 729 C C . ASP A 1 101 ? -14.098 4.757 -8.388 1.00 94.62 101 ASP A C 1
ATOM 731 O O . ASP A 1 101 ? -13.421 3.808 -7.971 1.00 94.62 101 ASP A O 1
ATOM 735 N N . ASP A 1 102 ? -15.373 4.620 -8.756 1.00 96.25 102 ASP A N 1
ATOM 736 C CA . ASP A 1 102 ? -16.134 3.375 -8.631 1.00 96.25 102 ASP A CA 1
ATOM 737 C C . ASP A 1 102 ? -15.553 2.225 -9.464 1.00 96.25 102 ASP A C 1
ATOM 739 O O . ASP A 1 102 ? -15.658 1.065 -9.066 1.00 96.25 102 ASP A O 1
ATOM 743 N N . ARG A 1 103 ? -14.868 2.506 -10.581 1.00 95.38 103 ARG A N 1
ATOM 744 C CA . ARG A 1 103 ? -14.233 1.460 -11.402 1.00 95.38 103 ARG A CA 1
ATOM 745 C C . ARG A 1 103 ? -13.104 0.774 -10.645 1.00 95.38 103 ARG A C 1
ATOM 747 O O . ARG A 1 103 ? -12.918 -0.437 -10.763 1.00 95.38 103 ARG A O 1
ATOM 754 N N . LYS A 1 104 ? -12.362 1.524 -9.830 1.00 95.19 104 LYS A N 1
ATOM 755 C CA . LYS A 1 104 ? -11.308 0.943 -8.993 1.00 95.19 104 LYS A CA 1
ATOM 756 C C . LYS A 1 104 ? -11.851 0.261 -7.762 1.00 95.19 104 LYS A C 1
ATOM 758 O O . LYS A 1 104 ? -11.275 -0.728 -7.327 1.00 95.19 104 LYS A O 1
ATOM 763 N N . LEU A 1 105 ? -12.931 0.782 -7.191 1.00 98.12 105 LEU A N 1
ATOM 764 C CA . LEU A 1 105 ? -13.617 0.098 -6.103 1.00 98.12 105 LEU A CA 1
ATOM 765 C C . LEU A 1 105 ? -14.140 -1.257 -6.595 1.00 98.12 105 LEU A C 1
ATOM 767 O O . LEU A 1 105 ? -13.884 -2.269 -5.951 1.00 98.12 105 LEU A O 1
ATOM 771 N N . ALA A 1 106 ? -14.715 -1.313 -7.799 1.00 97.94 106 ALA A N 1
ATOM 772 C CA . ALA A 1 106 ? -15.093 -2.568 -8.442 1.00 97.94 106 ALA A CA 1
ATOM 773 C C . ALA A 1 106 ? -13.889 -3.505 -8.665 1.00 97.94 106 ALA A C 1
ATOM 775 O O . ALA A 1 106 ? -14.000 -4.710 -8.432 1.00 97.94 106 ALA A O 1
ATOM 776 N N . LEU A 1 107 ? -12.725 -2.975 -9.068 1.00 96.44 107 LEU A N 1
ATOM 777 C CA . LEU A 1 107 ? -11.482 -3.754 -9.125 1.00 96.44 107 LEU A CA 1
ATOM 778 C C . LEU A 1 107 ? -11.091 -4.288 -7.737 1.00 96.44 107 LEU A C 1
ATOM 780 O O . LEU A 1 107 ? -10.805 -5.473 -7.608 1.00 96.44 107 LEU A O 1
ATOM 784 N N . ALA A 1 108 ? -11.120 -3.456 -6.694 1.00 98.25 108 ALA A N 1
ATOM 785 C CA . ALA A 1 108 ? -10.795 -3.874 -5.333 1.00 98.25 108 ALA A CA 1
ATOM 786 C C . ALA A 1 108 ? -11.712 -4.999 -4.841 1.00 98.25 108 ALA A C 1
ATOM 788 O O . ALA A 1 108 ? -11.221 -5.970 -4.269 1.00 98.25 108 ALA A O 1
ATOM 789 N N . SER A 1 109 ? -13.020 -4.905 -5.099 1.00 98.44 109 SER A N 1
ATOM 790 C CA . SER A 1 109 ? -13.979 -5.965 -4.771 1.00 98.44 109 SER A CA 1
ATOM 791 C C . SER A 1 109 ? -13.620 -7.282 -5.459 1.00 98.44 109 SER A C 1
ATOM 793 O O . SER A 1 109 ? -13.560 -8.314 -4.797 1.00 98.44 109 SER A O 1
ATOM 795 N N . ARG A 1 110 ? -13.299 -7.256 -6.763 1.00 98.12 110 ARG A N 1
ATOM 796 C CA . ARG A 1 110 ? -12.860 -8.455 -7.507 1.00 98.12 110 ARG A CA 1
ATOM 797 C C . ARG A 1 110 ? -11.571 -9.058 -6.948 1.00 98.12 110 ARG A C 1
ATOM 799 O O . ARG A 1 110 ? -11.407 -10.270 -6.981 1.00 98.12 110 ARG A O 1
ATOM 806 N N . LEU A 1 111 ? -10.674 -8.218 -6.434 1.00 97.44 111 LEU A N 1
ATOM 807 C CA . LEU A 1 111 ? -9.398 -8.627 -5.842 1.00 97.44 111 LEU A CA 1
ATOM 808 C C . LEU A 1 111 ? -9.507 -9.061 -4.368 1.00 97.44 111 LEU A C 1
ATOM 810 O O . LEU A 1 111 ? -8.499 -9.438 -3.774 1.00 97.44 111 LEU A O 1
ATOM 814 N N . GLY A 1 112 ? -10.706 -9.028 -3.775 1.00 97.69 112 GLY A N 1
ATOM 815 C CA . GLY A 1 112 ? -10.964 -9.569 -2.438 1.00 97.69 112 GLY A CA 1
ATOM 816 C C . GLY A 1 112 ? -11.172 -8.536 -1.330 1.00 97.69 112 GLY A C 1
ATOM 817 O O . GLY A 1 112 ? -11.109 -8.907 -0.155 1.00 97.69 112 GLY A O 1
ATOM 818 N N . ALA A 1 113 ? -11.431 -7.266 -1.660 1.00 98.50 113 ALA A N 1
ATOM 819 C CA . ALA A 1 113 ? -11.922 -6.303 -0.676 1.00 98.50 113 ALA A CA 1
ATOM 820 C C . ALA A 1 113 ? -13.305 -6.729 -0.156 1.00 98.50 113 ALA A C 1
ATOM 822 O O . ALA A 1 113 ? -14.211 -6.996 -0.942 1.00 98.50 113 ALA A O 1
ATOM 823 N N . THR A 1 114 ? -13.470 -6.768 1.168 1.00 98.44 114 THR A N 1
ATOM 824 C CA . THR A 1 114 ? -14.713 -7.195 1.823 1.00 98.44 114 THR A CA 1
ATOM 825 C C . THR A 1 114 ? -15.844 -6.199 1.576 1.00 98.44 114 THR A C 1
ATOM 827 O O . THR A 1 114 ? -16.977 -6.599 1.332 1.00 98.44 114 THR A O 1
ATOM 830 N N . PHE A 1 115 ? -15.539 -4.900 1.613 1.00 98.44 115 PHE A N 1
ATOM 831 C CA . PHE A 1 115 ? -16.429 -3.850 1.125 1.00 98.44 115 PHE A CA 1
ATOM 832 C C . PHE A 1 115 ? -15.629 -2.624 0.678 1.00 98.44 115 PHE A C 1
ATOM 834 O O . PHE A 1 115 ? -14.432 -2.488 0.954 1.00 98.44 115 PHE A O 1
ATOM 841 N N . THR A 1 116 ? -16.303 -1.731 -0.038 1.00 98.75 116 THR A N 1
ATOM 842 C CA . THR A 1 116 ? -15.715 -0.539 -0.650 1.00 98.75 116 THR A CA 1
ATOM 843 C C . THR A 1 116 ? -16.411 0.722 -0.167 1.00 98.75 116 THR A C 1
ATOM 845 O O . THR A 1 116 ? -17.614 0.697 0.076 1.00 98.75 116 THR A O 1
ATOM 848 N N . VAL A 1 117 ? -15.678 1.831 -0.088 1.00 98.69 117 VAL A N 1
ATOM 849 C CA . VAL A 1 117 ? -16.226 3.148 0.256 1.00 98.69 117 VAL A CA 1
ATOM 850 C C . VAL A 1 117 ? -15.771 4.178 -0.768 1.00 98.69 117 VAL A C 1
ATOM 852 O O . VAL A 1 117 ? -14.568 4.352 -0.982 1.00 98.69 117 VAL A O 1
ATOM 855 N N . ASN A 1 118 ? -16.727 4.880 -1.381 1.00 98.31 118 ASN A N 1
ATOM 856 C CA . ASN A 1 118 ? -16.419 5.984 -2.282 1.00 98.31 118 ASN A CA 1
ATOM 857 C C . ASN A 1 118 ? -16.336 7.305 -1.502 1.00 98.31 118 ASN A C 1
ATOM 859 O O . ASN A 1 118 ? -17.350 7.908 -1.151 1.00 98.31 118 ASN A O 1
ATOM 863 N N . ALA A 1 119 ? -15.111 7.788 -1.289 1.00 97.50 119 ALA A N 1
ATOM 864 C CA . ALA A 1 119 ? -14.808 8.996 -0.519 1.00 97.50 119 ALA A CA 1
ATOM 865 C C . ALA A 1 119 ? -15.276 10.310 -1.179 1.00 97.50 119 ALA A C 1
ATOM 867 O O . ALA A 1 119 ? -15.124 11.387 -0.591 1.00 97.50 119 ALA A O 1
ATOM 868 N N . ARG A 1 120 ? -15.788 10.251 -2.417 1.00 95.56 120 ARG A N 1
ATOM 869 C CA . ARG A 1 120 ? -16.464 11.372 -3.084 1.00 95.56 120 ARG A CA 1
ATOM 870 C C . ARG A 1 120 ? -17.910 11.517 -2.616 1.00 95.56 120 ARG A C 1
ATOM 872 O O . ARG A 1 120 ? -18.400 12.641 -2.555 1.00 95.56 120 ARG A O 1
ATOM 879 N N . ASN A 1 121 ? -18.561 10.400 -2.304 1.00 96.38 121 ASN A N 1
ATOM 880 C CA . ASN A 1 121 ? -20.000 10.337 -2.057 1.00 96.38 121 ASN A CA 1
ATOM 881 C C . ASN A 1 121 ? -20.326 10.355 -0.560 1.00 96.38 121 ASN A C 1
ATOM 883 O O . ASN A 1 121 ? -21.367 10.870 -0.164 1.00 96.38 121 ASN A O 1
ATOM 887 N N . GLU A 1 122 ? -19.436 9.820 0.276 1.00 96.75 122 GLU A N 1
ATOM 888 C CA . GLU A 1 122 ? -19.617 9.755 1.726 1.00 96.75 122 GLU A CA 1
ATOM 889 C C . GLU A 1 122 ? -18.290 9.909 2.486 1.00 96.75 122 GLU A C 1
ATOM 891 O O . GLU A 1 122 ? -17.206 9.832 1.902 1.00 96.75 122 GLU A O 1
ATOM 896 N N . ASP A 1 123 ? -18.368 10.136 3.803 1.00 97.88 123 ASP A N 1
ATOM 897 C CA . ASP A 1 123 ? -17.193 10.194 4.676 1.00 97.88 123 ASP A CA 1
ATOM 898 C C . ASP A 1 123 ? -16.678 8.775 5.004 1.00 97.88 123 ASP A C 1
ATOM 900 O O . ASP A 1 123 ? -17.383 8.003 5.670 1.00 97.88 123 ASP A O 1
ATOM 904 N N . PRO A 1 124 ? -15.439 8.414 4.607 1.00 98.25 124 PRO A N 1
ATOM 905 C CA . PRO A 1 124 ? -14.915 7.073 4.848 1.00 98.25 124 PRO A CA 1
ATOM 906 C C . PRO A 1 124 ? -14.753 6.718 6.324 1.00 98.25 124 PRO A C 1
ATOM 908 O O . PRO A 1 124 ? -14.928 5.559 6.696 1.00 98.25 124 PRO A O 1
ATOM 911 N N . GLY A 1 125 ? -14.421 7.690 7.176 1.00 97.94 125 GLY A N 1
ATOM 912 C CA . GLY A 1 125 ? -14.256 7.467 8.608 1.00 97.94 125 GLY A CA 1
ATOM 913 C C . GLY A 1 125 ? -15.580 7.106 9.273 1.00 97.94 125 GLY A C 1
ATOM 914 O O . GLY A 1 125 ? -15.660 6.100 9.977 1.00 97.94 125 GLY A O 1
ATOM 915 N N . ALA A 1 126 ? -16.632 7.876 8.998 1.00 98.19 126 ALA A N 1
ATOM 916 C CA . ALA A 1 126 ? -17.977 7.630 9.502 1.00 98.19 126 ALA A CA 1
ATOM 917 C C . ALA A 1 126 ? -18.508 6.270 9.032 1.00 98.19 126 ALA A C 1
ATOM 919 O O . ALA A 1 126 ? -18.965 5.464 9.847 1.00 98.19 126 ALA A O 1
ATOM 920 N N . ARG A 1 127 ? -18.376 5.975 7.734 1.00 98.44 127 ARG A N 1
ATOM 921 C CA . ARG A 1 127 ? -18.807 4.704 7.144 1.00 98.44 127 ARG A CA 1
ATOM 922 C C . ARG A 1 127 ? -18.060 3.515 7.755 1.00 98.44 127 ARG A C 1
ATOM 924 O O . ARG A 1 127 ? -18.689 2.557 8.204 1.00 98.44 127 ARG A O 1
ATOM 931 N N . ILE A 1 128 ? -16.733 3.557 7.844 1.00 98.62 128 ILE A N 1
ATOM 932 C CA . ILE A 1 128 ? -15.947 2.451 8.418 1.00 98.62 128 ILE A CA 1
ATOM 933 C C . ILE A 1 128 ? -16.244 2.269 9.913 1.00 98.62 128 ILE A C 1
ATOM 935 O O . ILE A 1 128 ? -16.405 1.138 10.375 1.00 98.62 128 ILE A O 1
ATOM 939 N N . ARG A 1 129 ? -16.391 3.356 10.678 1.00 98.00 129 ARG A N 1
ATOM 940 C CA . ARG A 1 129 ? -16.762 3.277 12.100 1.00 98.00 129 ARG A CA 1
ATOM 941 C C . ARG A 1 129 ? -18.128 2.652 12.314 1.00 98.00 129 ARG A C 1
ATOM 943 O O . ARG A 1 129 ? -18.255 1.817 13.203 1.00 98.00 129 ARG A O 1
ATOM 950 N N . LYS A 1 130 ? -19.116 3.023 11.497 1.00 98.25 130 LYS A N 1
ATOM 951 C CA . LYS A 1 130 ? -20.479 2.496 11.603 1.00 98.25 130 LYS A CA 1
ATOM 952 C C . LYS A 1 130 ? -20.517 0.972 11.525 1.00 98.25 130 LYS A C 1
ATOM 954 O O . LYS A 1 130 ? -21.325 0.360 12.209 1.00 98.25 130 LYS A O 1
ATOM 959 N N . GLU A 1 131 ? -19.659 0.364 10.713 1.00 98.19 131 GLU A N 1
ATOM 960 C CA . GLU A 1 131 ? -19.820 -1.059 10.395 1.00 98.19 131 GLU A CA 1
ATOM 961 C C . GLU A 1 131 ? -18.771 -1.981 10.968 1.00 98.19 131 GLU A C 1
ATOM 963 O O . GLU A 1 131 ? -19.058 -3.154 11.173 1.00 98.19 131 GLU A O 1
ATOM 968 N N . ILE A 1 132 ? -17.577 -1.468 11.254 1.00 98.31 132 ILE A N 1
ATOM 969 C CA . ILE A 1 132 ? -16.519 -2.280 11.860 1.00 98.31 132 ILE A CA 1
ATOM 970 C C . ILE A 1 132 ? -15.905 -1.629 13.105 1.00 98.31 132 ILE A C 1
ATOM 972 O O . ILE A 1 132 ? -14.939 -2.149 13.654 1.00 98.31 132 ILE A O 1
ATOM 976 N N . GLY A 1 133 ? -16.421 -0.479 13.558 1.00 97.81 133 GLY A N 1
ATOM 977 C CA . GLY A 1 133 ? -15.882 0.243 14.719 1.00 97.81 133 GLY A CA 1
ATOM 978 C C . GLY A 1 133 ? -14.539 0.946 14.469 1.00 97.81 133 GLY A C 1
ATOM 979 O O . GLY A 1 133 ? -13.921 1.447 15.409 1.00 97.81 133 GLY A O 1
ATOM 980 N N . GLY A 1 134 ? -14.094 1.014 13.210 1.00 98.06 134 GLY A N 1
ATOM 981 C CA . GLY A 1 134 ? -12.777 1.512 12.805 1.00 98.06 134 GLY A CA 1
ATOM 982 C C . GLY A 1 134 ? -11.776 0.382 12.538 1.00 98.06 134 GLY A C 1
ATOM 983 O O . GLY A 1 134 ? -11.811 -0.667 13.177 1.00 98.06 134 GLY A O 1
ATOM 984 N N . ALA A 1 135 ? -10.856 0.602 11.602 1.00 98.62 135 ALA A N 1
ATOM 985 C CA . ALA A 1 135 ? -9.867 -0.399 11.204 1.00 98.62 135 ALA A CA 1
ATOM 986 C C . ALA A 1 135 ? -8.647 -0.408 12.141 1.00 98.62 135 ALA A C 1
ATOM 988 O O . ALA A 1 135 ? -8.166 0.656 12.544 1.00 98.62 135 ALA A O 1
ATOM 989 N N . GLN A 1 136 ? -8.124 -1.594 12.475 1.00 98.75 136 GLN A N 1
ATOM 990 C CA . GLN A 1 136 ? -6.881 -1.766 13.244 1.00 98.75 136 GLN A CA 1
ATOM 991 C C . GLN A 1 136 ? -5.679 -1.166 12.506 1.00 98.75 136 GLN A C 1
ATOM 993 O O . GLN A 1 136 ? -4.807 -0.561 13.131 1.00 98.75 136 GLN A O 1
ATOM 998 N N . GLY A 1 137 ? -5.648 -1.320 11.183 1.00 98.75 137 GLY A N 1
ATOM 999 C CA . GLY A 1 137 ? -4.647 -0.721 10.311 1.00 98.75 137 GLY A CA 1
ATOM 1000 C C . GLY A 1 137 ? -5.286 0.156 9.244 1.00 98.75 137 GLY A C 1
ATOM 1001 O O . GLY A 1 137 ? -6.349 -0.159 8.715 1.00 98.75 137 GLY A O 1
ATOM 1002 N N . VAL A 1 138 ? -4.616 1.240 8.873 1.00 98.81 138 VAL A N 1
ATOM 1003 C CA . VAL A 1 138 ? -4.951 2.010 7.671 1.00 98.81 138 VAL A CA 1
ATOM 1004 C C . VAL A 1 138 ? -3.689 2.177 6.842 1.00 98.81 138 VAL A C 1
ATOM 1006 O O . VAL A 1 138 ? -2.666 2.603 7.364 1.00 98.81 138 VAL A O 1
ATOM 1009 N N . LEU A 1 139 ? -3.747 1.846 5.558 1.00 98.81 139 LEU A N 1
ATOM 1010 C CA . LEU A 1 139 ? -2.647 1.980 4.611 1.00 98.81 139 LEU A CA 1
ATOM 1011 C C . LEU A 1 139 ? -3.005 3.030 3.557 1.00 98.81 139 LEU A C 1
ATOM 1013 O O . LEU A 1 139 ? -3.906 2.827 2.744 1.00 98.81 139 LEU A O 1
ATOM 1017 N N . VAL A 1 140 ? -2.286 4.151 3.556 1.00 98.62 140 VAL A N 1
ATOM 1018 C CA . VAL A 1 140 ? -2.520 5.259 2.624 1.00 98.62 140 VAL A CA 1
ATOM 1019 C C . VAL A 1 140 ? -1.565 5.161 1.439 1.00 98.62 140 VAL A C 1
ATOM 1021 O O . VAL A 1 140 ? -0.372 5.452 1.556 1.00 98.62 140 VAL A O 1
ATOM 1024 N N . THR A 1 141 ? -2.104 4.768 0.284 1.00 98.00 141 THR A N 1
ATOM 1025 C CA . THR A 1 141 ? -1.388 4.724 -1.005 1.00 98.00 141 THR A CA 1
ATOM 1026 C C . THR A 1 141 ? -1.844 5.814 -1.982 1.00 98.00 141 THR A C 1
ATOM 1028 O O . THR A 1 141 ? -1.231 6.010 -3.031 1.00 98.00 141 THR A O 1
ATOM 1031 N N . ALA A 1 142 ? -2.906 6.547 -1.634 1.00 94.44 142 ALA A N 1
ATOM 1032 C CA . ALA A 1 142 ? -3.386 7.709 -2.368 1.00 94.44 142 ALA A CA 1
ATOM 1033 C C . ALA A 1 142 ? -2.362 8.858 -2.379 1.00 94.44 142 ALA A C 1
ATOM 1035 O O . ALA A 1 142 ? -1.535 9.002 -1.483 1.00 94.44 142 ALA A O 1
ATOM 1036 N N . VAL A 1 143 ? -2.468 9.726 -3.385 1.00 90.56 143 VAL A N 1
ATOM 1037 C CA . VAL A 1 143 ? -1.578 10.881 -3.609 1.00 90.56 143 VAL A CA 1
ATOM 1038 C C . VAL A 1 143 ? -2.300 12.213 -3.365 1.00 90.56 143 VAL A C 1
ATOM 1040 O O . VAL A 1 143 ? -2.135 13.173 -4.107 1.00 90.56 143 VAL A O 1
ATOM 1043 N N . SER A 1 144 ? -3.138 12.270 -2.327 1.00 93.44 144 SER A N 1
ATOM 1044 C CA . SER A 1 144 ? -3.884 13.471 -1.928 1.00 93.44 144 SER A CA 1
ATOM 1045 C C . SER A 1 144 ? -3.815 13.657 -0.420 1.00 93.44 144 SER A C 1
ATOM 1047 O O . SER A 1 144 ? -4.158 12.734 0.312 1.00 93.44 144 SER A O 1
ATOM 1049 N N . THR A 1 145 ? -3.458 14.852 0.054 1.00 94.38 145 THR A N 1
ATOM 1050 C CA . THR A 1 145 ? -3.398 15.185 1.491 1.00 94.38 145 THR A CA 1
ATOM 1051 C C . THR A 1 145 ? -4.736 14.967 2.210 1.00 94.38 145 THR A C 1
ATOM 1053 O O . THR A 1 145 ? -4.751 14.557 3.370 1.00 94.38 145 THR A O 1
ATOM 1056 N N . LYS A 1 146 ? -5.871 15.114 1.510 1.00 95.06 146 LYS A N 1
ATOM 1057 C CA . LYS A 1 146 ? -7.207 14.801 2.049 1.00 95.06 146 LYS A CA 1
ATOM 1058 C C . LYS A 1 146 ? -7.341 13.328 2.448 1.00 95.06 146 LYS A C 1
ATOM 1060 O O . LYS A 1 146 ? -7.906 13.033 3.496 1.00 95.06 146 LYS A O 1
ATOM 1065 N N . ALA A 1 147 ? -6.789 12.408 1.657 1.00 96.56 147 ALA A N 1
ATOM 1066 C CA . ALA A 1 147 ? -6.838 10.976 1.955 1.00 96.56 147 ALA A CA 1
ATOM 1067 C C . ALA A 1 147 ? -6.023 10.615 3.211 1.00 96.56 147 ALA A C 1
ATOM 1069 O O . ALA A 1 147 ? -6.408 9.715 3.958 1.00 96.56 147 ALA A O 1
ATOM 1070 N N . PHE A 1 148 ? -4.931 11.344 3.469 1.00 97.31 148 PHE A N 1
ATOM 1071 C CA . PHE A 1 148 ? -4.128 11.204 4.688 1.00 97.31 148 PHE A CA 1
ATOM 1072 C C . PHE A 1 148 ? -4.907 11.688 5.911 1.00 97.31 148 PHE A C 1
ATOM 1074 O O . PHE A 1 148 ? -4.955 10.993 6.922 1.00 97.31 148 PHE A O 1
ATOM 1081 N N . GLN A 1 149 ? -5.582 12.834 5.802 1.00 95.81 149 GLN A N 1
ATOM 1082 C CA . GLN A 1 149 ? -6.443 13.341 6.870 1.00 95.81 149 GLN A CA 1
ATOM 1083 C C . GLN A 1 149 ? -7.611 12.383 7.161 1.00 95.81 149 GLN A C 1
ATOM 1085 O O . GLN A 1 149 ? -7.858 12.043 8.317 1.00 95.81 149 GLN A O 1
ATOM 1090 N N . GLN A 1 150 ? -8.298 11.891 6.123 1.00 97.00 150 GLN A N 1
ATOM 1091 C CA . GLN A 1 150 ? -9.403 10.933 6.265 1.00 97.00 150 GLN A CA 1
ATOM 1092 C C . GLN A 1 150 ? -8.963 9.631 6.951 1.00 97.00 150 GLN A C 1
ATOM 1094 O O . GLN A 1 150 ? -9.752 9.031 7.679 1.00 97.00 150 GLN A O 1
ATOM 1099 N N . ALA A 1 151 ? -7.704 9.207 6.789 1.00 97.62 151 ALA A N 1
ATOM 1100 C CA . ALA A 1 151 ? -7.173 8.001 7.429 1.00 97.62 151 ALA A CA 1
ATOM 1101 C C . ALA A 1 151 ? -7.243 8.029 8.960 1.00 97.62 151 ALA A C 1
ATOM 1103 O O . ALA A 1 151 ? -7.500 6.992 9.573 1.00 97.62 151 ALA A O 1
ATOM 1104 N N . LEU A 1 152 ? -7.115 9.210 9.571 1.00 96.94 152 LEU A N 1
ATOM 1105 C CA . LEU A 1 152 ? -7.273 9.386 11.018 1.00 96.94 152 LEU A CA 1
ATOM 1106 C C . LEU A 1 152 ? -8.721 9.134 11.474 1.00 96.94 152 LEU A C 1
ATOM 1108 O O . LEU A 1 152 ? -8.961 8.656 12.580 1.00 96.94 152 LEU A O 1
ATOM 1112 N N . GLY A 1 153 ? -9.695 9.399 10.600 1.00 96.88 153 GLY A N 1
ATOM 1113 C CA . GLY A 1 153 ? -11.101 9.077 10.833 1.00 96.88 153 GLY A CA 1
ATOM 1114 C C . GLY A 1 153 ? -11.409 7.586 10.684 1.00 96.88 153 GLY A C 1
ATOM 1115 O O . GLY A 1 153 ? -12.296 7.089 11.374 1.00 96.88 153 GLY A O 1
ATOM 1116 N N . MET A 1 154 ? -10.669 6.867 9.834 1.00 98.44 154 MET A N 1
ATOM 1117 C CA . MET A 1 154 ? -10.884 5.441 9.536 1.00 98.44 154 MET A CA 1
ATOM 1118 C C . MET A 1 154 ? -10.306 4.496 10.598 1.00 98.44 154 MET A C 1
ATOM 1120 O O . MET A 1 154 ? -10.819 3.391 10.787 1.00 98.44 154 MET A O 1
ATOM 1124 N N . VAL A 1 155 ? -9.235 4.909 11.279 1.00 98.50 155 VAL A N 1
ATOM 1125 C CA . VAL A 1 155 ? -8.525 4.076 12.257 1.00 98.50 155 VAL A CA 1
ATOM 1126 C C . VAL A 1 155 ? -9.270 4.004 13.598 1.00 98.50 155 VAL A C 1
ATOM 1128 O O . VAL A 1 155 ? -9.826 4.996 14.085 1.00 98.50 155 VAL A O 1
ATOM 1131 N N . ARG A 1 156 ? -9.290 2.822 14.224 1.00 98.12 156 ARG A N 1
ATOM 1132 C CA . ARG A 1 156 ? -9.826 2.651 15.587 1.00 98.12 156 ARG A CA 1
ATOM 1133 C C . ARG A 1 156 ? -8.836 3.102 16.663 1.00 98.12 156 ARG A C 1
ATOM 1135 O O . ARG A 1 156 ? -7.661 3.349 16.400 1.00 98.12 156 ARG A O 1
ATOM 1142 N N . ARG A 1 157 ? -9.302 3.113 17.916 1.00 98.12 157 ARG A N 1
ATOM 1143 C CA . ARG A 1 157 ? -8.434 3.284 19.090 1.00 98.12 157 ARG A CA 1
ATOM 1144 C C . ARG A 1 157 ? -7.325 2.226 19.125 1.00 98.12 157 ARG A C 1
ATOM 1146 O O . ARG A 1 157 ? -7.600 1.036 18.938 1.00 98.12 157 ARG A O 1
ATOM 1153 N N . GLY A 1 158 ? -6.095 2.678 19.366 1.00 98.12 158 GLY A N 1
ATOM 1154 C CA . GLY A 1 158 ? -4.868 1.880 19.379 1.00 98.12 158 GLY A CA 1
ATOM 1155 C C . GLY A 1 158 ? -4.378 1.429 17.999 1.00 98.12 158 GLY A C 1
ATOM 1156 O O . GLY A 1 158 ? -3.449 0.629 17.928 1.00 98.12 158 GLY A O 1
ATOM 1157 N N . GLY A 1 159 ? -5.018 1.875 16.913 1.00 98.44 159 GLY A N 1
ATOM 1158 C CA . GLY A 1 159 ? -4.671 1.455 15.558 1.00 98.44 159 GLY A CA 1
ATOM 1159 C C . GLY A 1 159 ? -3.482 2.209 14.956 1.00 98.44 159 GLY A C 1
ATOM 1160 O O . GLY A 1 159 ? -2.994 3.209 15.496 1.00 98.44 159 GLY A O 1
ATOM 1161 N N . VAL A 1 160 ? -3.023 1.719 13.803 1.00 98.81 160 VAL A N 1
ATOM 1162 C CA . VAL A 1 160 ? -1.838 2.237 13.106 1.00 98.81 160 VAL A CA 1
ATOM 1163 C C . VAL A 1 160 ? -2.194 2.726 11.705 1.00 98.81 160 VAL A C 1
ATOM 1165 O O . VAL A 1 160 ? -2.690 1.966 10.875 1.00 98.81 160 VAL A O 1
ATOM 1168 N N . VAL A 1 161 ? -1.864 3.981 11.409 1.00 98.69 161 VAL A N 1
ATOM 1169 C CA . VAL A 1 161 ? -1.935 4.567 10.068 1.00 98.69 161 VAL A CA 1
ATOM 1170 C C . VAL A 1 161 ? -0.544 4.533 9.438 1.00 98.69 161 VAL A C 1
ATOM 1172 O O . VAL A 1 161 ? 0.385 5.176 9.923 1.00 98.69 161 VAL A O 1
ATOM 1175 N N . THR A 1 162 ? -0.394 3.778 8.353 1.00 98.62 162 THR A N 1
ATOM 1176 C CA . THR A 1 162 ? 0.850 3.648 7.589 1.00 98.62 162 THR A CA 1
ATOM 1177 C C . THR A 1 162 ? 0.790 4.459 6.298 1.00 98.62 162 THR A C 1
ATOM 1179 O O . THR A 1 162 ? -0.184 4.380 5.548 1.00 98.62 162 THR A O 1
ATOM 1182 N N . LEU A 1 163 ? 1.839 5.238 6.037 1.00 98.38 163 LEU A N 1
ATOM 1183 C CA . LEU A 1 163 ? 1.912 6.187 4.925 1.00 98.38 163 LEU A CA 1
ATOM 1184 C C . LEU A 1 163 ? 2.889 5.700 3.846 1.00 98.38 163 LEU A C 1
ATOM 1186 O O . LEU A 1 163 ? 4.072 5.509 4.137 1.00 98.38 163 LEU A O 1
ATOM 1190 N N . ASN A 1 164 ? 2.401 5.542 2.610 1.00 97.81 164 ASN A N 1
ATOM 1191 C CA . ASN A 1 164 ? 3.213 5.244 1.421 1.00 97.81 164 ASN A CA 1
ATOM 1192 C C . ASN A 1 164 ? 3.060 6.259 0.294 1.00 97.81 164 ASN A C 1
ATOM 1194 O O . ASN A 1 164 ? 3.983 6.411 -0.503 1.00 97.81 164 ASN A O 1
ATOM 1198 N N . GLY A 1 165 ? 1.899 6.910 0.189 1.00 93.62 165 GLY A N 1
ATOM 1199 C CA . GLY A 1 165 ? 1.713 8.000 -0.760 1.00 93.62 165 GLY A CA 1
ATOM 1200 C C . GLY A 1 165 ? 2.734 9.115 -0.522 1.00 93.62 165 GLY A C 1
ATOM 1201 O O . GLY A 1 165 ? 3.125 9.377 0.614 1.00 93.62 165 GLY A O 1
ATOM 1202 N N . LEU A 1 166 ? 3.151 9.783 -1.596 1.00 94.00 166 LEU A N 1
ATOM 1203 C CA . LEU A 1 166 ? 4.100 10.899 -1.537 1.00 94.00 166 LEU A CA 1
ATOM 1204 C C . LEU A 1 166 ? 3.547 12.138 -2.267 1.00 94.00 166 LEU A C 1
ATOM 1206 O O . LEU A 1 166 ? 4.147 12.579 -3.249 1.00 94.00 166 LEU A O 1
ATOM 1210 N N . PRO A 1 167 ? 2.379 12.686 -1.868 1.00 92.25 167 PRO A N 1
ATOM 1211 C CA . PRO A 1 167 ? 1.967 13.997 -2.356 1.00 92.25 167 PRO A CA 1
ATOM 1212 C C . PRO A 1 167 ? 2.899 15.093 -1.807 1.00 92.25 167 PRO A C 1
ATOM 1214 O O . PRO A 1 167 ? 3.451 14.932 -0.718 1.00 92.25 167 PRO A O 1
ATOM 1217 N N . PRO A 1 168 ? 3.070 16.220 -2.516 1.00 87.56 168 PRO A N 1
ATOM 1218 C CA . PRO A 1 168 ? 3.746 17.379 -1.948 1.00 87.56 168 PRO A CA 1
ATOM 1219 C C . PRO A 1 168 ? 2.916 18.007 -0.816 1.00 87.56 168 PRO A C 1
ATOM 1221 O O . PRO A 1 168 ? 1.684 18.005 -0.863 1.00 87.56 168 PRO A O 1
ATOM 1224 N N . GLY A 1 169 ? 3.607 18.615 0.150 1.00 92.50 169 GLY A N 1
ATOM 1225 C CA . GLY A 1 169 ? 3.002 19.338 1.270 1.00 92.50 169 GLY A CA 1
ATOM 1226 C C . GLY A 1 169 ? 2.711 18.467 2.492 1.00 92.50 169 GLY A C 1
ATOM 1227 O O . GLY A 1 169 ? 3.136 17.317 2.575 1.00 92.50 169 GLY A O 1
ATOM 1228 N N . ASP A 1 170 ? 1.968 19.049 3.430 1.00 94.25 170 ASP A N 1
ATOM 1229 C CA . ASP A 1 170 ? 1.635 18.449 4.721 1.00 94.25 170 ASP A CA 1
ATOM 1230 C C . ASP A 1 170 ? 0.122 18.213 4.845 1.00 94.25 170 ASP A C 1
ATOM 1232 O O . ASP A 1 170 ? -0.686 18.750 4.080 1.00 94.25 170 ASP A O 1
ATOM 1236 N N . PHE A 1 171 ? -0.283 17.419 5.836 1.00 94.06 171 PHE A N 1
ATOM 1237 C CA . PHE A 1 171 ? -1.687 17.245 6.206 1.00 94.06 171 PHE A CA 1
ATOM 1238 C C . PHE A 1 171 ? -1.869 17.465 7.715 1.00 94.06 171 PHE A C 1
ATOM 1240 O O . PHE A 1 171 ? -0.968 17.147 8.496 1.00 94.06 171 PHE A O 1
ATOM 1247 N N . PRO A 1 172 ? -3.014 18.017 8.152 1.00 93.25 172 PRO A N 1
ATOM 1248 C CA . PRO A 1 172 ? -3.241 18.304 9.561 1.00 93.25 172 PRO A CA 1
ATOM 1249 C C . PRO A 1 172 ? -3.456 17.016 10.364 1.00 93.25 172 PRO A C 1
ATOM 1251 O O . PRO A 1 172 ? -4.196 16.122 9.949 1.00 93.25 172 PRO A O 1
ATOM 1254 N N . ILE A 1 173 ? -2.850 16.955 11.551 1.00 95.38 173 ILE A N 1
ATOM 1255 C CA . ILE A 1 173 ? -3.030 15.874 12.526 1.00 95.38 173 ILE A CA 1
ATOM 1256 C C . ILE A 1 173 ? -3.611 16.481 13.804 1.00 95.38 173 ILE A C 1
ATOM 1258 O O . ILE A 1 173 ? -3.014 17.374 14.405 1.00 95.38 173 ILE A O 1
ATOM 1262 N N . SER A 1 174 ? -4.773 15.987 14.233 1.00 94.38 174 SER A N 1
ATOM 1263 C CA . SER A 1 174 ? -5.376 16.381 15.510 1.00 94.38 174 SER A CA 1
ATOM 1264 C C . SER A 1 174 ? -4.577 15.777 16.663 1.00 94.38 174 SER A C 1
ATOM 1266 O O . SER A 1 174 ? -4.580 14.559 16.853 1.00 94.38 174 SER A O 1
ATOM 1268 N N . ILE A 1 175 ? -3.888 16.618 17.439 1.00 96.81 175 ILE A N 1
ATOM 1269 C CA . ILE A 1 175 ? -3.113 16.180 18.613 1.00 96.81 175 ILE A CA 1
ATOM 1270 C C . ILE A 1 175 ? -4.042 15.516 19.632 1.00 96.81 175 ILE A C 1
ATOM 1272 O O . ILE A 1 175 ? -3.753 14.421 20.107 1.00 96.81 175 ILE A O 1
ATOM 1276 N N . PHE A 1 176 ? -5.175 16.158 19.921 1.00 96.44 176 PHE A N 1
ATOM 1277 C CA . PHE A 1 176 ? -6.147 15.681 20.900 1.00 96.44 176 PHE A CA 1
ATOM 1278 C C . PHE A 1 176 ? -6.671 14.284 20.546 1.00 96.44 176 PHE A C 1
ATOM 1280 O O . PHE A 1 176 ? -6.578 13.368 21.363 1.00 96.44 176 PHE A O 1
ATOM 1287 N N . ASP A 1 177 ? -7.131 14.087 19.307 1.00 94.12 177 ASP A N 1
ATOM 1288 C CA . ASP A 1 177 ? -7.674 12.792 18.882 1.00 94.12 177 ASP A CA 1
ATOM 1289 C C . ASP A 1 177 ? -6.592 11.720 18.778 1.00 94.12 177 ASP A C 1
ATOM 1291 O O . ASP A 1 177 ? -6.849 10.558 19.096 1.00 94.12 177 ASP A O 1
ATOM 1295 N N . THR A 1 178 ? -5.381 12.095 18.356 1.00 97.62 178 THR A N 1
ATOM 1296 C CA . THR A 1 178 ? -4.249 11.164 18.263 1.00 97.62 178 THR A CA 1
ATOM 1297 C C . THR A 1 178 ? -3.870 10.640 19.644 1.00 97.62 178 THR A C 1
ATOM 1299 O O . THR A 1 178 ? -3.708 9.431 19.810 1.00 97.62 178 THR A O 1
ATOM 1302 N N . VAL A 1 179 ? -3.790 11.526 20.644 1.00 98.00 179 VAL A N 1
ATOM 1303 C CA . VAL A 1 179 ? -3.464 11.163 22.030 1.00 98.00 179 VAL A CA 1
ATOM 1304 C C . VAL A 1 179 ? -4.589 10.343 22.659 1.00 98.00 179 VAL A C 1
ATOM 1306 O O . VAL A 1 179 ? -4.335 9.236 23.127 1.00 98.00 179 VAL A O 1
ATOM 1309 N N . LEU A 1 180 ? -5.837 10.827 22.633 1.00 97.56 180 LEU A N 1
ATOM 1310 C CA . LEU A 1 180 ? -6.949 10.142 23.304 1.00 97.56 180 LEU A CA 1
ATOM 1311 C C . LEU A 1 180 ? -7.285 8.780 22.701 1.00 97.56 180 LEU A C 1
ATOM 1313 O O . LEU A 1 180 ? -7.740 7.884 23.412 1.00 97.56 180 LEU A O 1
ATOM 1317 N N . ASN A 1 181 ? -7.083 8.612 21.395 1.00 97.56 181 ASN A N 1
ATOM 1318 C CA . ASN A 1 181 ? -7.318 7.332 20.740 1.00 97.56 181 ASN A CA 1
ATOM 1319 C C . ASN A 1 181 ? -6.054 6.466 20.658 1.00 97.56 181 ASN A C 1
ATOM 1321 O O . ASN A 1 181 ? -6.155 5.338 20.182 1.00 97.56 181 ASN A O 1
ATOM 1325 N N . GLY A 1 182 ? -4.890 6.948 21.105 1.00 97.88 182 GLY A N 1
ATOM 1326 C CA . GLY A 1 182 ? -3.626 6.209 21.038 1.00 97.88 182 GLY A CA 1
ATOM 1327 C C . GLY A 1 182 ? -3.239 5.808 19.611 1.00 97.88 182 GLY A C 1
ATOM 1328 O O . GLY A 1 182 ? -2.822 4.673 19.382 1.00 97.88 182 GLY A O 1
ATOM 1329 N N . ILE A 1 183 ? -3.445 6.698 18.637 1.00 98.44 183 ILE A N 1
ATOM 1330 C CA . ILE A 1 183 ? -3.190 6.418 17.216 1.00 98.44 183 ILE A CA 1
ATOM 1331 C C . ILE A 1 183 ? -1.689 6.510 16.936 1.00 98.44 183 ILE A C 1
ATOM 1333 O O . ILE A 1 183 ? -1.035 7.487 17.295 1.00 98.44 183 ILE A O 1
ATOM 1337 N N . THR A 1 184 ? -1.144 5.518 16.231 1.00 98.62 184 THR A N 1
ATOM 1338 C CA . THR A 1 184 ? 0.229 5.577 15.708 1.00 98.62 184 THR A CA 1
ATOM 1339 C C . THR A 1 184 ? 0.211 5.956 14.234 1.00 98.62 184 THR A C 1
ATOM 1341 O O . THR A 1 184 ? -0.431 5.281 13.435 1.00 98.62 184 THR A O 1
ATOM 1344 N N . ILE A 1 185 ? 0.965 6.984 13.848 1.00 98.38 185 ILE A N 1
ATOM 1345 C CA . ILE A 1 185 ? 1.176 7.353 12.442 1.00 98.38 185 ILE A CA 1
ATOM 1346 C C . ILE A 1 185 ? 2.615 7.004 12.077 1.00 98.38 185 ILE A C 1
ATOM 1348 O O . ILE A 1 185 ? 3.549 7.405 12.773 1.00 98.38 185 ILE A O 1
ATOM 1352 N N . ARG A 1 186 ? 2.812 6.233 11.006 1.00 98.19 186 ARG A N 1
ATOM 1353 C CA . ARG A 1 186 ? 4.133 5.722 10.635 1.00 98.19 186 ARG A CA 1
ATOM 1354 C C . ARG A 1 186 ? 4.362 5.754 9.130 1.00 98.19 186 ARG A C 1
ATOM 1356 O O . ARG A 1 186 ? 3.577 5.220 8.357 1.00 98.19 186 ARG A O 1
ATOM 1363 N N . GLY A 1 187 ? 5.481 6.330 8.708 1.00 97.56 187 GLY A N 1
ATOM 1364 C CA . GLY A 1 187 ? 5.950 6.185 7.331 1.00 97.56 187 GLY A CA 1
ATOM 1365 C C . GLY A 1 187 ? 6.468 4.771 7.066 1.00 97.56 187 GLY A C 1
ATOM 1366 O O . GLY A 1 187 ? 7.115 4.169 7.928 1.00 97.56 187 GLY A O 1
ATOM 1367 N N . SER A 1 188 ? 6.215 4.255 5.865 1.00 97.44 188 SER A N 1
ATOM 1368 C CA . SER A 1 188 ? 6.859 3.047 5.350 1.00 97.44 188 SER A CA 1
ATOM 1369 C C . SER A 1 188 ? 7.444 3.350 3.979 1.00 97.44 188 SER A C 1
ATOM 1371 O O . SER A 1 188 ? 6.741 3.824 3.093 1.00 97.44 188 SER A O 1
ATOM 1373 N N . ILE A 1 189 ? 8.732 3.078 3.791 1.00 93.50 189 ILE A N 1
ATOM 1374 C CA . ILE A 1 189 ? 9.418 3.308 2.520 1.00 93.50 189 ILE A CA 1
ATOM 1375 C C . ILE A 1 189 ? 9.936 1.978 1.986 1.00 93.50 189 ILE A C 1
ATOM 1377 O O . ILE A 1 189 ? 10.729 1.310 2.647 1.00 93.50 189 ILE A O 1
ATOM 1381 N N . VAL A 1 190 ? 9.457 1.608 0.795 1.00 92.94 190 VAL A N 1
ATOM 1382 C CA . VAL A 1 190 ? 9.823 0.381 0.069 1.00 92.94 190 VAL A CA 1
ATOM 1383 C C . VAL A 1 190 ? 9.872 -0.857 0.981 1.00 92.94 190 VAL A C 1
ATOM 1385 O O . VAL A 1 190 ? 9.010 -1.023 1.843 1.00 92.94 190 VAL A O 1
ATOM 1388 N N . GLY A 1 191 ? 10.860 -1.731 0.801 1.00 93.00 191 GLY A N 1
ATOM 1389 C CA . GLY A 1 191 ? 11.201 -2.793 1.733 1.00 93.00 191 GLY A CA 1
ATOM 1390 C C . GLY A 1 191 ? 12.686 -3.133 1.653 1.00 93.00 191 GLY A C 1
ATOM 1391 O O . GLY A 1 191 ? 13.413 -2.679 0.770 1.00 93.00 191 GLY A O 1
ATOM 1392 N N . THR A 1 192 ? 13.148 -3.931 2.608 1.00 95.56 192 THR A N 1
ATOM 1393 C CA . THR A 1 192 ? 14.483 -4.533 2.578 1.00 95.56 192 THR A CA 1
ATOM 1394 C C . THR A 1 192 ? 14.562 -5.628 1.509 1.00 95.56 192 THR A C 1
ATOM 1396 O O . THR A 1 192 ? 13.551 -6.051 0.952 1.00 95.56 192 THR A O 1
ATOM 1399 N N . ARG A 1 193 ? 15.766 -6.155 1.259 1.00 95.12 193 ARG A N 1
ATOM 1400 C CA . ARG A 1 193 ? 15.953 -7.323 0.378 1.00 95.12 193 ARG A CA 1
ATOM 1401 C C . ARG A 1 193 ? 15.138 -8.533 0.838 1.00 95.12 193 ARG A C 1
ATOM 1403 O O . ARG A 1 193 ? 14.603 -9.246 0.003 1.00 95.12 193 ARG A O 1
ATOM 1410 N N . LEU A 1 194 ? 15.019 -8.738 2.151 1.00 96.62 194 LEU A N 1
ATOM 1411 C CA . LEU A 1 194 ? 14.192 -9.812 2.695 1.00 96.62 194 LEU A CA 1
ATOM 1412 C C . LEU A 1 194 ? 12.708 -9.553 2.417 1.00 96.62 194 LEU A C 1
ATOM 1414 O O . LEU A 1 194 ? 12.036 -10.429 1.891 1.00 96.62 194 LEU A O 1
ATOM 1418 N N . ASP A 1 195 ? 12.230 -8.328 2.674 1.00 98.00 195 ASP A N 1
ATOM 1419 C CA . ASP A 1 195 ? 10.838 -7.956 2.383 1.00 98.00 195 ASP A CA 1
ATOM 1420 C C . ASP A 1 195 ? 10.505 -8.143 0.887 1.00 98.00 195 ASP A C 1
ATOM 1422 O O . ASP A 1 195 ? 9.392 -8.534 0.544 1.00 98.00 195 ASP A O 1
ATOM 1426 N N . LEU A 1 196 ? 11.466 -7.880 -0.008 1.00 97.62 196 LEU A N 1
ATOM 1427 C CA . LEU A 1 196 ? 11.309 -8.123 -1.441 1.00 97.62 196 LEU A CA 1
ATOM 1428 C C . LEU A 1 196 ? 11.159 -9.610 -1.758 1.00 97.62 196 LEU A C 1
ATOM 1430 O O . LEU A 1 196 ? 10.260 -9.967 -2.513 1.00 97.62 196 LEU A O 1
ATOM 1434 N N . GLN A 1 197 ? 12.038 -10.460 -1.224 1.00 97.56 197 GLN A N 1
ATOM 1435 C CA . GLN A 1 197 ? 11.977 -11.895 -1.505 1.00 97.56 197 GLN A CA 1
ATOM 1436 C C . GLN A 1 197 ? 10.694 -12.516 -0.958 1.00 97.56 197 GLN A C 1
ATOM 1438 O O . GLN A 1 197 ? 10.063 -13.316 -1.641 1.00 97.56 197 GLN A O 1
ATOM 1443 N N . GLU A 1 198 ? 10.256 -12.086 0.226 1.00 98.25 198 GLU A N 1
ATOM 1444 C CA . GLU A 1 198 ? 8.956 -12.464 0.778 1.00 98.25 198 GLU A CA 1
ATOM 1445 C C . GLU A 1 198 ? 7.820 -12.036 -0.167 1.00 98.25 198 GLU A C 1
ATOM 1447 O O . GLU A 1 198 ? 6.993 -12.860 -0.545 1.00 98.25 198 GLU A O 1
ATOM 1452 N N . ALA A 1 199 ? 7.800 -10.780 -0.629 1.00 98.12 199 ALA A N 1
ATOM 1453 C CA . ALA A 1 199 ? 6.774 -10.298 -1.557 1.00 98.12 199 ALA A CA 1
ATOM 1454 C C . ALA A 1 199 ? 6.777 -11.046 -2.907 1.00 98.12 199 ALA A C 1
ATOM 1456 O O . ALA A 1 199 ? 5.711 -11.319 -3.462 1.00 98.12 199 ALA A O 1
ATOM 1457 N N . LEU A 1 200 ? 7.956 -11.398 -3.429 1.00 97.88 200 LEU A N 1
ATOM 1458 C CA . LEU A 1 200 ? 8.108 -12.209 -4.641 1.00 97.88 200 LEU A CA 1
ATOM 1459 C C . LEU A 1 200 ? 7.608 -13.643 -4.436 1.00 97.88 200 LEU A C 1
ATOM 1461 O O . LEU A 1 200 ? 6.990 -14.192 -5.345 1.00 97.88 200 LEU A O 1
ATOM 1465 N N . ALA A 1 201 ? 7.805 -14.227 -3.251 1.00 97.81 201 ALA A N 1
ATOM 1466 C CA . ALA A 1 201 ? 7.292 -15.557 -2.927 1.00 97.81 201 ALA A CA 1
ATOM 1467 C C . ALA A 1 201 ? 5.755 -15.603 -2.958 1.00 97.81 201 ALA A C 1
ATOM 1469 O O . ALA A 1 201 ? 5.194 -16.520 -3.545 1.00 97.81 201 ALA A O 1
ATOM 1470 N N . PHE A 1 202 ? 5.061 -14.575 -2.450 1.00 98.06 202 PHE A N 1
ATOM 1471 C CA . PHE A 1 202 ? 3.594 -14.482 -2.571 1.00 98.06 202 PHE A CA 1
ATOM 1472 C C . PHE A 1 202 ? 3.121 -14.492 -4.033 1.00 98.06 202 PHE A C 1
ATOM 1474 O O . PHE A 1 202 ? 2.108 -15.115 -4.348 1.00 98.06 202 PHE A O 1
ATOM 1481 N N . ALA A 1 203 ? 3.844 -13.814 -4.928 1.00 95.75 203 ALA A N 1
ATOM 1482 C CA . ALA A 1 203 ? 3.540 -13.846 -6.356 1.00 95.75 203 ALA A CA 1
ATOM 1483 C C . ALA A 1 203 ? 3.874 -15.214 -6.980 1.00 95.75 203 ALA A C 1
ATOM 1485 O O . ALA A 1 203 ? 3.081 -15.737 -7.758 1.00 95.75 203 ALA A O 1
ATOM 1486 N N . GLY A 1 204 ? 5.001 -15.823 -6.595 1.00 96.81 204 GLY A N 1
ATOM 1487 C CA . GLY A 1 204 ? 5.393 -17.176 -7.009 1.00 96.81 204 GLY A CA 1
ATOM 1488 C C . GLY A 1 204 ? 4.399 -18.258 -6.578 1.00 96.81 204 GLY A C 1
ATOM 1489 O O . GLY A 1 204 ? 4.168 -19.210 -7.312 1.00 96.81 204 GLY A O 1
ATOM 1490 N N . GLU A 1 205 ? 3.747 -18.089 -5.431 1.00 97.06 205 GLU A N 1
ATOM 1491 C CA . GLU A 1 205 ? 2.682 -18.973 -4.941 1.00 97.06 205 GLU A CA 1
ATOM 1492 C C . GLU A 1 205 ? 1.303 -18.676 -5.564 1.00 97.06 205 GLU A C 1
ATOM 1494 O O . GLU A 1 205 ? 0.321 -19.324 -5.209 1.00 97.06 205 GLU A O 1
ATOM 1499 N N . GLY A 1 206 ? 1.194 -17.687 -6.460 1.00 96.19 206 GLY A N 1
ATOM 1500 C CA . GLY A 1 206 ? -0.075 -17.303 -7.089 1.00 96.19 206 GLY A CA 1
ATOM 1501 C C . GLY A 1 206 ? -1.068 -16.621 -6.141 1.00 96.19 206 GLY A C 1
ATOM 1502 O O . GLY A 1 206 ? -2.268 -16.604 -6.396 1.00 96.19 206 GLY A O 1
ATOM 1503 N N . LYS A 1 207 ? -0.597 -16.065 -5.017 1.00 96.94 207 LYS A N 1
ATOM 1504 C CA . LYS A 1 207 ? -1.457 -15.359 -4.048 1.00 96.94 207 LYS A CA 1
ATOM 1505 C C . LYS A 1 207 ? -1.714 -13.905 -4.428 1.00 96.94 207 LYS A C 1
ATOM 1507 O O . LYS A 1 207 ? -2.652 -13.297 -3.919 1.00 96.94 207 LYS A O 1
ATOM 1512 N N . VAL A 1 208 ? -0.856 -13.329 -5.269 1.00 95.75 208 VAL A N 1
ATOM 1513 C CA . VAL A 1 208 ? -0.944 -11.934 -5.705 1.00 95.75 208 VAL A CA 1
ATOM 1514 C C . VAL A 1 208 ? -0.622 -11.839 -7.191 1.00 95.75 208 VAL A C 1
ATOM 1516 O O . VAL A 1 208 ? 0.437 -12.282 -7.630 1.00 95.75 208 VAL A O 1
ATOM 1519 N N . HIS A 1 209 ? -1.510 -11.190 -7.942 1.00 93.44 209 HIS A N 1
ATOM 1520 C CA . HIS A 1 209 ? -1.376 -10.951 -9.374 1.00 93.44 209 HIS A CA 1
ATOM 1521 C C . HIS A 1 209 ? -1.581 -9.469 -9.687 1.00 93.44 209 HIS A C 1
ATOM 1523 O O . HIS A 1 209 ? -2.639 -8.891 -9.428 1.00 93.44 209 HIS A O 1
ATOM 1529 N N . ALA A 1 210 ? -0.562 -8.827 -10.255 1.00 90.94 210 ALA A N 1
ATOM 1530 C CA . ALA A 1 210 ? -0.677 -7.430 -10.641 1.00 90.94 210 ALA A CA 1
ATOM 1531 C C . ALA A 1 210 ? -1.639 -7.267 -11.825 1.00 90.94 210 ALA A C 1
ATOM 1533 O O . ALA A 1 210 ? -1.554 -7.991 -12.815 1.00 90.94 210 ALA A O 1
ATOM 1534 N N . THR A 1 211 ? -2.529 -6.277 -11.747 1.00 91.50 211 THR A N 1
ATOM 1535 C CA . THR A 1 211 ? -3.318 -5.853 -12.909 1.00 91.50 211 THR A CA 1
ATOM 1536 C C . THR A 1 211 ? -2.449 -4.938 -13.763 1.00 91.50 211 THR A C 1
ATOM 1538 O O . THR A 1 211 ? -2.125 -3.813 -13.367 1.00 91.50 211 THR A O 1
ATOM 1541 N N . VAL A 1 212 ? -2.037 -5.447 -14.921 1.00 89.56 212 VAL A N 1
ATOM 1542 C CA . VAL A 1 212 ? -1.033 -4.824 -15.785 1.00 89.56 212 VAL A CA 1
ATOM 1543 C C . VAL A 1 212 ? -1.590 -4.549 -17.171 1.00 89.56 212 VAL A C 1
ATOM 1545 O O . VAL A 1 212 ? -2.367 -5.328 -17.715 1.00 89.56 212 VAL A O 1
ATOM 1548 N N . HIS A 1 213 ? -1.140 -3.441 -17.750 1.00 88.69 213 HIS A N 1
ATOM 1549 C CA . HIS A 1 213 ? -1.273 -3.151 -19.173 1.00 88.69 213 HIS A CA 1
ATOM 1550 C C . HIS A 1 213 ? 0.123 -2.960 -19.761 1.00 88.69 213 HIS A C 1
ATOM 1552 O O . HIS A 1 213 ? 0.951 -2.271 -19.158 1.00 88.69 213 HIS A O 1
ATOM 1558 N N . THR A 1 214 ? 0.397 -3.583 -20.904 1.00 88.25 214 THR A N 1
ATOM 1559 C CA . THR A 1 214 ? 1.692 -3.479 -21.586 1.00 88.25 214 THR A CA 1
ATOM 1560 C C . THR A 1 214 ? 1.660 -2.412 -22.667 1.00 88.25 214 THR A C 1
ATOM 1562 O O . THR A 1 214 ? 0.751 -2.403 -23.494 1.00 88.25 214 THR A O 1
ATOM 1565 N N . GLU A 1 215 ? 2.685 -1.569 -22.723 1.00 90.69 215 GLU A N 1
ATOM 1566 C CA . GLU A 1 215 ? 2.873 -0.585 -23.795 1.00 90.69 215 GLU A CA 1
ATOM 1567 C C . GLU A 1 215 ? 4.329 -0.524 -24.242 1.00 90.69 215 GLU A C 1
ATOM 1569 O O . GLU A 1 215 ? 5.224 -0.949 -23.519 1.00 90.69 215 GLU A O 1
ATOM 1574 N N . LYS A 1 216 ? 4.582 0.031 -25.428 1.00 91.69 216 LYS A N 1
ATOM 1575 C CA . LYS A 1 216 ? 5.956 0.207 -25.908 1.00 91.69 216 LYS A CA 1
ATOM 1576 C C . LYS A 1 216 ? 6.660 1.362 -25.200 1.00 91.69 216 LYS A C 1
ATOM 1578 O O . LYS A 1 216 ? 6.021 2.356 -24.839 1.00 91.69 216 LYS A O 1
ATOM 1583 N N . LEU A 1 217 ? 7.983 1.268 -25.068 1.00 91.44 217 LEU A N 1
ATOM 1584 C CA . LEU A 1 217 ? 8.801 2.289 -24.410 1.00 91.44 217 LEU A CA 1
ATOM 1585 C C . LEU A 1 217 ? 8.664 3.679 -25.058 1.00 91.44 217 LEU A C 1
ATOM 1587 O O . LEU A 1 217 ? 8.702 4.685 -24.353 1.00 91.44 217 LEU A O 1
ATOM 1591 N N . GLU A 1 218 ? 8.431 3.769 -26.370 1.00 94.50 218 GLU A N 1
ATOM 1592 C CA . GLU A 1 218 ? 8.279 5.055 -27.068 1.00 94.50 218 GLU A CA 1
ATOM 1593 C C . GLU A 1 218 ? 7.065 5.858 -26.577 1.00 94.50 218 GLU A C 1
ATOM 1595 O O . GLU A 1 218 ? 7.064 7.086 -26.649 1.00 94.50 218 GLU A O 1
ATOM 1600 N N . LYS A 1 219 ? 6.050 5.183 -26.025 1.00 93.12 219 LYS A N 1
ATOM 1601 C CA . LYS A 1 219 ? 4.844 5.815 -25.475 1.00 93.12 219 LYS A CA 1
ATOM 1602 C C . LYS A 1 219 ? 4.998 6.271 -24.023 1.00 93.12 219 LYS A C 1
ATOM 1604 O O . LYS A 1 219 ? 4.014 6.660 -23.395 1.00 93.12 219 LYS A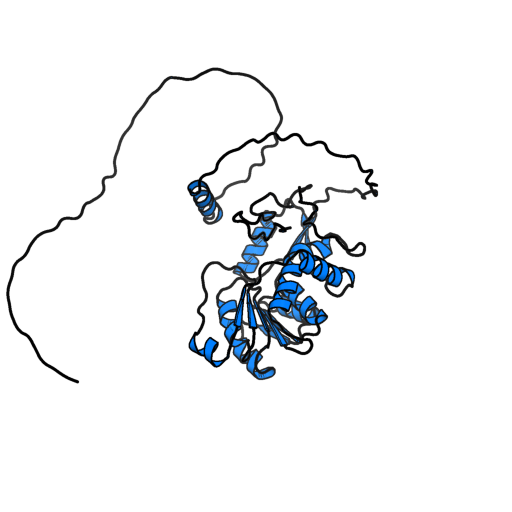 O 1
ATOM 1609 N N . ILE A 1 220 ? 6.205 6.244 -23.452 1.00 90.12 220 ILE A N 1
ATOM 1610 C CA . ILE A 1 220 ? 6.409 6.555 -22.029 1.00 90.12 220 ILE A CA 1
ATOM 1611 C C . ILE A 1 220 ? 5.909 7.948 -21.620 1.00 90.12 220 ILE A C 1
ATOM 1613 O O . ILE A 1 220 ? 5.417 8.129 -20.503 1.00 90.12 220 ILE A O 1
ATOM 1617 N N . ASN A 1 221 ? 5.966 8.922 -22.529 1.00 91.81 221 ASN A N 1
ATOM 1618 C CA . ASN A 1 221 ? 5.428 10.259 -22.284 1.00 91.81 221 ASN A CA 1
ATOM 1619 C C . ASN A 1 221 ? 3.894 10.242 -22.230 1.00 91.81 221 ASN A C 1
ATOM 1621 O O . ASN A 1 221 ? 3.314 10.788 -21.293 1.00 91.81 221 ASN A O 1
ATOM 1625 N N . ASP A 1 222 ? 3.236 9.553 -23.166 1.00 91.06 222 ASP A N 1
ATOM 1626 C CA . ASP A 1 222 ? 1.774 9.409 -23.187 1.00 91.06 222 ASP A CA 1
ATOM 1627 C C . ASP A 1 222 ? 1.264 8.717 -21.924 1.00 91.06 222 ASP A C 1
ATOM 1629 O O . ASP A 1 222 ? 0.291 9.167 -21.316 1.00 91.06 222 ASP A O 1
ATOM 1633 N N . ILE A 1 223 ? 1.974 7.669 -21.496 1.00 86.62 223 ILE A N 1
ATOM 1634 C CA . ILE A 1 223 ? 1.747 6.952 -20.239 1.00 86.62 223 ILE A CA 1
ATOM 1635 C C . ILE A 1 223 ? 1.877 7.911 -19.062 1.00 86.62 223 ILE A C 1
ATOM 1637 O O . ILE A 1 223 ? 0.951 8.025 -18.266 1.00 86.62 223 ILE A O 1
ATOM 1641 N N . SER A 1 224 ? 2.982 8.651 -18.974 1.00 83.31 224 SER A N 1
ATOM 1642 C CA . SER A 1 224 ? 3.223 9.592 -17.877 1.00 83.31 224 SER A CA 1
ATOM 1643 C C . SER A 1 224 ? 2.125 10.655 -17.806 1.00 83.31 224 SER A C 1
ATOM 1645 O O . SER A 1 224 ? 1.580 10.918 -16.734 1.00 83.31 224 SER A O 1
ATOM 1647 N N . HIS A 1 225 ? 1.716 11.214 -18.947 1.00 84.44 225 HIS A N 1
ATOM 1648 C CA . HIS A 1 225 ? 0.614 12.169 -19.008 1.00 84.44 225 HIS A CA 1
ATOM 1649 C C . HIS A 1 225 ? -0.735 11.542 -18.644 1.00 84.44 225 HIS A C 1
ATOM 1651 O O . HIS A 1 225 ? -1.526 12.177 -17.945 1.00 84.44 225 HIS A O 1
ATOM 1657 N N . ALA A 1 226 ? -1.012 10.313 -19.085 1.00 80.44 226 ALA A N 1
ATOM 1658 C CA . ALA A 1 226 ? -2.214 9.582 -18.701 1.00 80.44 226 ALA A CA 1
ATOM 1659 C C . ALA A 1 226 ? -2.244 9.324 -17.192 1.00 80.44 226 ALA A C 1
ATOM 1661 O O . ALA A 1 226 ? -3.260 9.605 -16.562 1.00 80.44 226 ALA A O 1
ATOM 1662 N N . CYS A 1 227 ? -1.126 8.901 -16.597 1.00 78.25 227 CYS A N 1
ATOM 1663 C CA . CYS A 1 227 ? -1.013 8.701 -15.160 1.00 78.25 227 CYS A CA 1
ATOM 1664 C C . CYS A 1 227 ? -1.204 10.021 -14.391 1.00 78.25 227 CYS A C 1
ATOM 1666 O O . CYS A 1 227 ? -1.928 10.043 -13.399 1.00 78.25 227 CYS A O 1
ATOM 1668 N N . THR A 1 228 ? -0.630 11.138 -14.853 1.00 74.94 228 THR A N 1
ATOM 1669 C CA . THR A 1 228 ? -0.838 12.461 -14.236 1.00 74.94 228 THR A CA 1
ATOM 1670 C C . THR A 1 228 ? -2.290 12.910 -14.351 1.00 74.94 228 THR A C 1
ATOM 1672 O O . THR A 1 228 ? -2.861 13.377 -13.367 1.00 74.94 228 THR A O 1
ATOM 1675 N N . ARG A 1 229 ? -2.933 12.735 -15.513 1.00 73.31 229 ARG A N 1
ATOM 1676 C CA . ARG A 1 229 ? -4.363 13.042 -15.688 1.00 73.31 229 ARG A CA 1
ATOM 1677 C C . ARG A 1 229 ? -5.236 12.163 -14.811 1.00 73.31 229 ARG A C 1
ATOM 1679 O O . ARG A 1 229 ? -6.156 12.692 -14.200 1.00 73.31 229 ARG A O 1
ATOM 1686 N N . ALA A 1 230 ? -4.924 10.872 -14.712 1.00 64.62 230 ALA A N 1
ATOM 1687 C CA . ALA A 1 230 ? -5.571 9.972 -13.776 1.00 64.62 230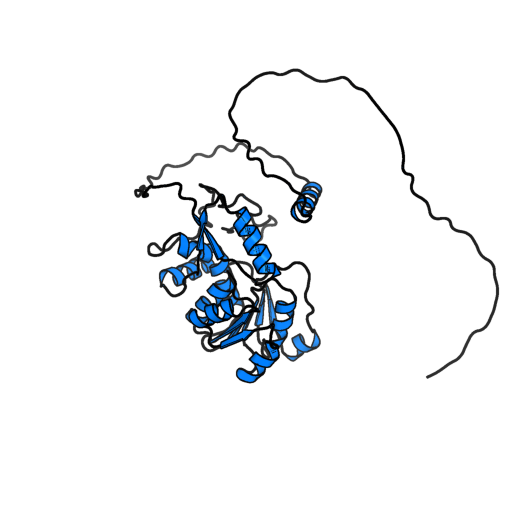 ALA A CA 1
ATOM 1688 C C . ALA A 1 230 ? -5.388 10.533 -12.368 1.00 64.62 230 ALA A C 1
ATOM 1690 O O . ALA A 1 230 ? -6.369 10.906 -11.764 1.00 64.62 230 ALA A O 1
ATOM 1691 N N . ILE A 1 231 ? -4.179 10.788 -11.874 1.00 59.59 231 ILE A N 1
ATOM 1692 C CA . ILE A 1 231 ? -3.960 11.431 -10.561 1.00 59.59 231 ILE A CA 1
ATOM 1693 C C . ILE A 1 231 ? -4.772 12.734 -10.379 1.00 59.59 231 ILE A C 1
ATOM 1695 O O . ILE A 1 231 ? -5.310 12.963 -9.299 1.00 59.59 231 ILE A O 1
ATOM 1699 N N . SER A 1 232 ? -4.922 13.537 -11.435 1.00 46.00 232 SER A N 1
ATOM 1700 C CA . SER A 1 232 ? -5.633 14.826 -11.414 1.00 46.00 232 SER A CA 1
ATOM 1701 C C . SER A 1 232 ? -7.164 14.717 -11.492 1.00 46.00 232 SER A C 1
ATOM 1703 O O . SER A 1 232 ? -7.853 15.636 -11.056 1.00 46.00 232 SER A O 1
ATOM 1705 N N . LYS A 1 233 ? -7.711 13.643 -12.077 1.00 40.66 233 LYS A N 1
ATOM 1706 C CA . LYS A 1 233 ? -9.156 13.476 -12.327 1.00 40.66 233 LYS A CA 1
ATOM 1707 C C . LYS A 1 233 ? -9.759 12.216 -11.683 1.00 40.66 233 LYS A C 1
ATOM 1709 O O . LYS A 1 233 ? -10.894 12.272 -11.221 1.00 40.66 233 LYS A O 1
ATOM 1714 N N . GLU A 1 234 ? -9.023 11.104 -11.635 1.00 34.81 234 GLU A N 1
ATOM 1715 C CA . GLU A 1 234 ? -9.542 9.733 -11.442 1.00 34.81 234 GLU A CA 1
ATOM 1716 C C . GLU A 1 234 ? -8.630 8.759 -10.641 1.00 34.81 234 GLU A C 1
ATOM 1718 O O . GLU A 1 234 ? -9.048 7.651 -10.374 1.00 34.81 234 GLU A O 1
ATOM 1723 N N . GLY A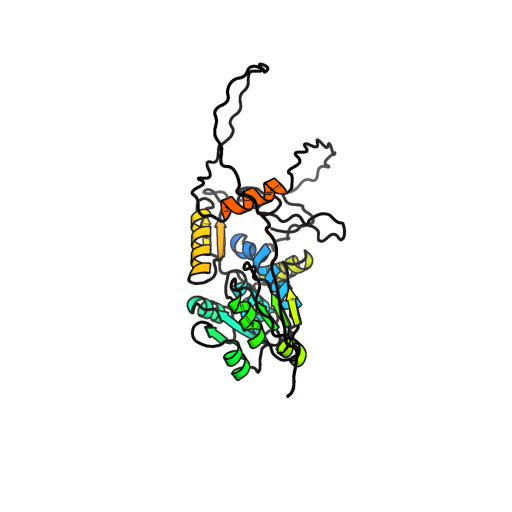 1 235 ? -7.434 9.142 -10.174 1.00 35.09 235 GLY A N 1
ATOM 1724 C CA . GLY A 1 235 ? -6.372 8.371 -9.497 1.00 35.09 235 GLY A CA 1
ATOM 1725 C C . GLY A 1 235 ? -5.796 7.149 -10.255 1.00 35.09 235 GLY A C 1
ATOM 1726 O O . GLY A 1 235 ? -6.527 6.319 -10.739 1.00 35.09 235 GLY A O 1
ATOM 1727 N N . SER A 1 236 ? -4.474 6.971 -10.243 1.00 37.28 236 SER A N 1
ATOM 1728 C CA . SER A 1 236 ? -3.724 5.730 -10.556 1.00 37.28 236 SER A CA 1
ATOM 1729 C C . SER A 1 236 ? -3.591 5.183 -11.995 1.00 37.28 236 SER A C 1
ATOM 1731 O O . SER A 1 236 ? -4.408 5.399 -12.878 1.00 37.28 236 SER A O 1
ATOM 1733 N N . CYS A 1 237 ? -2.466 4.484 -12.203 1.00 35.78 237 CYS A N 1
ATOM 1734 C CA . CYS A 1 237 ? -1.939 3.982 -13.470 1.00 35.78 237 CYS A CA 1
ATOM 1735 C C . CYS A 1 237 ? -0.975 2.821 -13.150 1.00 35.78 237 CYS A C 1
ATOM 1737 O O . CYS A 1 237 ? -0.061 3.007 -12.341 1.00 35.78 237 CYS A O 1
ATOM 1739 N N . SER A 1 238 ? -1.175 1.631 -13.719 1.00 36.38 238 SER A N 1
ATOM 1740 C CA . SER A 1 238 ? -0.231 0.503 -13.641 1.00 36.38 238 SER A CA 1
ATOM 1741 C C . SER A 1 238 ? 0.103 0.036 -15.055 1.00 36.38 238 SER A C 1
ATOM 1743 O O . SER A 1 238 ? -0.572 -0.816 -15.626 1.00 36.38 238 SER A O 1
ATOM 1745 N N . ILE A 1 239 ? 1.137 0.640 -15.644 1.00 42.03 239 ILE A N 1
ATOM 1746 C CA . ILE A 1 239 ? 1.589 0.322 -17.001 1.00 42.03 239 ILE A CA 1
ATOM 1747 C C . ILE A 1 239 ? 2.998 -0.259 -16.916 1.00 42.03 239 ILE A C 1
ATOM 1749 O O . ILE A 1 239 ? 3.878 0.318 -16.276 1.00 42.03 239 ILE A O 1
ATOM 1753 N N . SER A 1 240 ? 3.191 -1.419 -17.537 1.00 39.09 240 SER A N 1
ATOM 1754 C CA . SER A 1 240 ? 4.494 -2.047 -17.728 1.00 39.09 240 SER A CA 1
ATOM 1755 C C . SER A 1 240 ? 4.957 -1.744 -19.152 1.00 39.09 240 SER A C 1
ATOM 1757 O O . SER A 1 240 ? 4.211 -1.970 -20.103 1.00 39.09 240 SER A O 1
ATOM 1759 N N . ALA A 1 241 ? 6.154 -1.185 -19.318 1.00 36.09 241 ALA A N 1
ATOM 1760 C CA . ALA A 1 241 ? 6.710 -0.960 -20.648 1.00 36.09 241 ALA A CA 1
ATOM 1761 C C . ALA A 1 241 ? 7.341 -2.268 -21.162 1.00 36.09 241 ALA A C 1
ATOM 1763 O O . ALA A 1 241 ? 8.286 -2.765 -20.549 1.00 36.09 241 ALA A O 1
ATOM 1764 N N .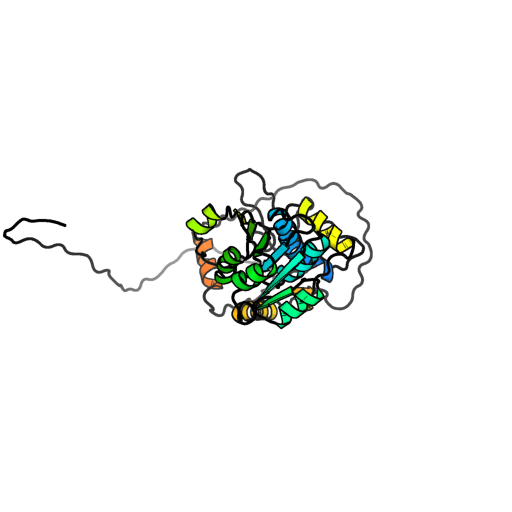 ASP A 1 242 ? 6.831 -2.829 -22.263 1.00 37.97 242 ASP A N 1
ATOM 1765 C CA . ASP A 1 242 ? 7.491 -3.911 -23.002 1.00 37.97 242 ASP A CA 1
ATOM 1766 C C . ASP A 1 242 ? 8.516 -3.282 -23.954 1.00 37.97 242 ASP A C 1
ATOM 1768 O O . ASP A 1 242 ? 8.180 -2.447 -24.797 1.00 37.97 242 ASP A O 1
ATOM 1772 N N . ASN A 1 243 ? 9.779 -3.669 -23.790 1.00 41.75 243 ASN A N 1
ATOM 1773 C CA . ASN A 1 243 ? 10.890 -3.187 -24.605 1.00 41.75 243 ASN A CA 1
ATOM 1774 C C . ASN A 1 243 ? 11.329 -4.214 -25.662 1.00 41.75 243 ASN A C 1
ATOM 1776 O O . ASN A 1 243 ? 12.402 -4.092 -26.250 1.00 41.75 243 ASN A O 1
ATOM 1780 N N . ARG A 1 244 ? 10.531 -5.262 -25.905 1.00 41.62 244 ARG A N 1
ATOM 1781 C CA . ARG A 1 244 ? 10.812 -6.213 -26.980 1.00 41.62 244 ARG A CA 1
ATOM 1782 C C . ARG A 1 244 ? 10.490 -5.579 -28.330 1.00 41.62 244 ARG A C 1
ATOM 1784 O O . ARG A 1 244 ? 9.346 -5.562 -28.785 1.00 41.62 244 ARG A O 1
ATOM 1791 N N . GLY A 1 245 ? 11.540 -5.107 -28.999 1.00 33.41 245 GLY A N 1
ATOM 1792 C CA . GLY A 1 245 ? 11.574 -5.062 -30.456 1.00 33.41 245 GLY A CA 1
ATOM 1793 C C . GLY A 1 245 ? 11.191 -6.433 -31.027 1.00 33.41 245 GLY A C 1
ATOM 1794 O O . GLY A 1 245 ? 11.446 -7.469 -30.414 1.00 33.41 245 GLY A O 1
ATOM 1795 N N . ALA A 1 246 ? 10.500 -6.430 -32.164 1.00 32.50 246 ALA A N 1
ATOM 1796 C CA . ALA A 1 246 ? 9.879 -7.601 -32.773 1.00 32.50 246 ALA A CA 1
ATOM 1797 C C . ALA A 1 246 ? 10.765 -8.871 -32.763 1.00 32.50 246 ALA A C 1
ATOM 1799 O O . ALA A 1 246 ? 11.834 -8.888 -33.360 1.00 32.50 246 ALA A O 1
ATOM 1800 N N . GLY A 1 247 ? 10.258 -9.945 -32.145 1.00 31.39 247 GLY A N 1
ATOM 1801 C CA . GLY A 1 247 ? 10.611 -11.336 -32.456 1.00 31.39 247 GLY A CA 1
ATOM 1802 C C . GLY A 1 247 ? 12.018 -11.817 -32.080 1.00 31.39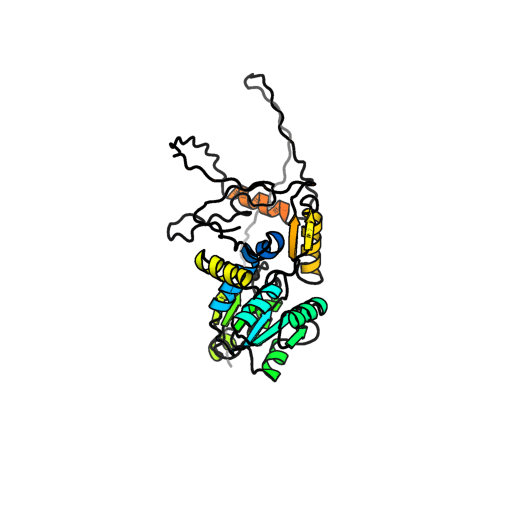 247 GLY A C 1
ATOM 1803 O O . GLY A 1 247 ? 12.891 -11.914 -32.932 1.00 31.39 247 GLY A O 1
ATOM 1804 N N . GLY A 1 248 ? 12.203 -12.283 -30.843 1.00 27.38 248 GLY A N 1
ATOM 1805 C CA . GLY A 1 248 ? 13.342 -13.135 -30.481 1.00 27.38 248 GLY A CA 1
ATOM 1806 C C . GLY A 1 248 ? 13.073 -13.904 -29.188 1.00 27.38 248 GLY A C 1
ATOM 1807 O O . GLY A 1 248 ? 12.798 -13.292 -28.157 1.00 27.38 248 GLY A O 1
ATOM 1808 N N . ARG A 1 249 ? 13.099 -15.243 -29.234 1.00 25.47 249 ARG A N 1
ATOM 1809 C CA . ARG A 1 249 ? 13.068 -16.093 -28.028 1.00 25.47 249 ARG A CA 1
ATOM 1810 C C . ARG A 1 249 ? 14.460 -16.079 -27.374 1.00 25.47 249 ARG A C 1
ATOM 1812 O O . ARG A 1 249 ? 15.438 -16.167 -28.112 1.00 25.47 249 ARG A O 1
ATOM 1819 N N . PRO A 1 250 ? 14.583 -15.991 -26.039 1.00 33.81 250 PRO A N 1
ATOM 1820 C CA . PRO A 1 250 ? 15.879 -16.111 -25.386 1.00 33.81 250 PRO A CA 1
ATOM 1821 C C . PRO A 1 250 ? 16.268 -17.589 -25.226 1.00 33.81 250 PRO A C 1
ATOM 1823 O O . PRO A 1 250 ? 15.554 -18.358 -24.585 1.00 33.81 250 PRO A O 1
ATOM 1826 N N . GLU A 1 251 ? 17.407 -17.967 -25.803 1.00 23.53 251 GLU A N 1
ATOM 1827 C CA . GLU A 1 251 ? 18.117 -19.217 -25.502 1.00 23.53 251 GLU A CA 1
ATOM 1828 C C . GLU A 1 251 ? 18.793 -19.119 -24.115 1.00 23.53 251 GLU A C 1
ATOM 1830 O O . GLU A 1 251 ? 19.296 -18.048 -23.754 1.00 23.53 251 GLU A O 1
ATOM 1835 N N . PRO A 1 252 ? 18.836 -20.201 -23.318 1.00 26.33 252 PRO A N 1
ATOM 1836 C CA . PRO A 1 252 ? 19.445 -20.181 -21.993 1.00 26.33 252 PRO A CA 1
ATOM 1837 C C . PRO A 1 252 ? 20.979 -20.136 -22.089 1.00 26.33 252 PRO A C 1
ATOM 1839 O O . PRO A 1 252 ? 21.618 -21.086 -22.535 1.00 26.33 252 PRO A O 1
ATOM 1842 N N . PHE A 1 253 ? 21.594 -19.043 -21.625 1.00 25.64 253 PHE A N 1
ATOM 1843 C CA . PHE A 1 253 ? 23.053 -18.944 -21.515 1.00 25.64 253 PHE A CA 1
ATOM 1844 C C . PHE A 1 253 ? 23.551 -19.465 -20.157 1.00 25.64 253 PHE A C 1
ATOM 1846 O O . PHE A 1 253 ? 23.211 -18.934 -19.100 1.00 25.64 253 PHE A O 1
ATOM 1853 N N . SER A 1 254 ? 24.396 -20.497 -20.211 1.00 21.92 254 SER A N 1
ATOM 1854 C CA . SER A 1 254 ? 25.187 -21.031 -19.097 1.00 21.92 254 SER A CA 1
ATOM 1855 C C . SER A 1 254 ? 26.312 -20.058 -18.717 1.00 21.92 254 SER A C 1
ATOM 1857 O O . SER A 1 254 ? 27.102 -19.654 -19.570 1.00 21.92 254 SER A O 1
ATOM 1859 N N . VAL A 1 255 ? 26.419 -19.700 -17.434 1.00 26.44 255 VAL A N 1
ATOM 1860 C CA . VAL A 1 255 ? 27.488 -18.831 -16.918 1.00 26.44 255 VAL A CA 1
ATOM 1861 C C . VAL A 1 255 ? 28.718 -19.678 -16.585 1.00 26.44 255 VAL A C 1
ATOM 1863 O O . VAL A 1 255 ? 28.749 -20.360 -15.565 1.00 26.44 255 VAL A O 1
ATOM 1866 N N . ALA A 1 256 ? 29.756 -19.607 -17.420 1.00 22.48 256 ALA A N 1
ATOM 1867 C CA . ALA A 1 256 ? 31.101 -20.034 -17.042 1.00 22.48 256 ALA A CA 1
ATOM 1868 C C . ALA A 1 256 ? 31.803 -18.888 -16.291 1.00 22.48 256 ALA A C 1
ATOM 1870 O O . ALA A 1 256 ? 31.926 -17.772 -16.796 1.00 22.48 256 ALA A O 1
ATOM 1871 N N . SER A 1 257 ? 32.239 -19.152 -15.062 1.00 25.05 257 SER A N 1
ATOM 1872 C CA . SER A 1 257 ? 32.926 -18.200 -14.189 1.00 25.05 257 SER A CA 1
ATOM 1873 C C . SER A 1 257 ? 34.376 -17.956 -14.625 1.00 25.05 257 SER A C 1
ATOM 1875 O O . SER A 1 257 ? 35.164 -18.900 -14.674 1.00 25.05 257 SER A O 1
ATOM 1877 N N . ALA A 1 258 ? 34.758 -16.694 -14.839 1.00 22.59 258 ALA A N 1
ATOM 1878 C CA . ALA A 1 258 ? 36.156 -16.264 -14.939 1.00 22.59 258 ALA A CA 1
ATOM 1879 C C . ALA A 1 258 ? 36.415 -15.044 -14.023 1.00 22.59 258 ALA A C 1
ATOM 1881 O O . ALA A 1 258 ? 35.537 -14.186 -13.895 1.00 22.59 258 ALA A O 1
ATOM 1882 N N . PRO A 1 259 ? 37.586 -14.944 -13.361 1.00 22.78 259 PRO A N 1
ATOM 1883 C CA . PRO A 1 259 ? 37.832 -13.942 -12.326 1.00 22.78 259 PRO A CA 1
ATOM 1884 C C . PRO A 1 259 ? 38.226 -12.577 -12.917 1.00 22.78 259 PRO A C 1
ATOM 1886 O O . PRO A 1 259 ? 39.131 -12.477 -13.745 1.00 22.78 259 PRO A O 1
ATOM 1889 N N . LEU A 1 260 ? 37.584 -11.501 -12.450 1.00 28.28 260 LEU A N 1
ATOM 1890 C CA . LEU A 1 260 ? 37.882 -10.125 -12.864 1.00 28.28 260 LEU A CA 1
ATOM 1891 C C . LEU A 1 260 ? 38.980 -9.498 -11.988 1.00 28.28 260 LEU A C 1
ATOM 1893 O O . LEU A 1 260 ? 38.794 -9.273 -10.793 1.00 28.28 260 LEU A O 1
ATOM 1897 N N . ARG A 1 261 ? 40.117 -9.165 -12.615 1.00 22.28 261 ARG A N 1
ATOM 1898 C CA . ARG A 1 261 ? 41.146 -8.259 -12.074 1.00 22.28 261 ARG A CA 1
ATOM 1899 C C . ARG A 1 261 ? 40.643 -6.812 -12.096 1.00 22.28 261 ARG A C 1
ATOM 1901 O O . ARG A 1 261 ? 40.061 -6.357 -13.076 1.00 22.28 261 ARG A O 1
ATOM 1908 N N . SER A 1 262 ? 40.916 -6.075 -11.023 1.00 28.64 262 SER A N 1
ATOM 1909 C CA . SER A 1 262 ? 40.575 -4.660 -10.860 1.00 28.64 262 SER A CA 1
ATOM 1910 C C . SER A 1 262 ? 41.565 -3.729 -11.569 1.00 28.64 262 SER A C 1
ATOM 1912 O O . SER A 1 262 ? 42.764 -3.797 -11.304 1.00 28.64 262 SER A O 1
ATOM 1914 N N . SER A 1 263 ? 41.069 -2.761 -12.341 1.00 24.69 263 SER A N 1
ATOM 1915 C CA . SER A 1 263 ? 41.800 -1.517 -12.611 1.00 24.69 263 SER A CA 1
ATOM 1916 C C . SER A 1 263 ? 40.834 -0.334 -12.636 1.00 24.69 263 SER A C 1
ATOM 1918 O O . SER A 1 263 ? 39.954 -0.238 -13.490 1.00 24.69 263 SER A O 1
ATOM 1920 N N . SER A 1 264 ? 40.986 0.557 -11.662 1.00 27.38 264 SER A N 1
ATOM 1921 C CA . SER A 1 264 ? 40.203 1.776 -11.489 1.00 27.38 264 SER A CA 1
ATOM 1922 C C . SER A 1 264 ? 40.723 2.916 -12.369 1.00 27.38 264 SER A C 1
ATOM 1924 O O . SER A 1 264 ? 41.885 3.293 -12.241 1.00 27.38 264 SER A O 1
ATOM 1926 N N . ALA A 1 265 ? 39.847 3.557 -13.144 1.00 24.64 265 ALA A N 1
ATOM 1927 C CA . ALA A 1 265 ? 40.072 4.901 -13.675 1.00 24.64 265 ALA A CA 1
ATOM 1928 C C . ALA A 1 265 ? 38.909 5.806 -13.240 1.00 24.64 265 ALA A C 1
ATOM 1930 O O . ALA A 1 265 ? 37.746 5.573 -13.562 1.00 24.64 265 ALA A O 1
ATOM 1931 N N . ARG A 1 266 ? 39.229 6.807 -12.417 1.00 26.78 266 ARG A N 1
ATOM 1932 C CA . ARG A 1 266 ? 38.285 7.671 -11.702 1.00 26.78 266 ARG A CA 1
ATOM 1933 C C . ARG A 1 266 ? 38.153 8.995 -12.460 1.00 26.78 266 ARG A C 1
ATOM 1935 O O . ARG A 1 266 ? 39.076 9.798 -12.423 1.00 26.78 266 ARG A O 1
ATOM 1942 N N . VAL A 1 267 ? 37.007 9.262 -13.088 1.00 24.95 267 VAL A N 1
ATOM 1943 C CA . VAL A 1 267 ? 36.683 10.597 -13.629 1.00 24.95 267 VAL A CA 1
ATOM 1944 C C . VAL A 1 267 ? 35.697 11.273 -12.679 1.00 24.95 267 VAL A C 1
ATOM 1946 O O . VAL A 1 267 ? 34.540 10.875 -12.580 1.00 24.95 267 VAL A O 1
ATOM 1949 N N . ARG A 1 268 ? 36.160 12.282 -11.930 1.00 27.23 268 ARG A N 1
ATOM 1950 C CA . ARG A 1 268 ? 35.309 13.117 -11.066 1.00 27.23 268 ARG A CA 1
ATOM 1951 C C . ARG A 1 268 ? 34.845 14.346 -11.853 1.00 27.23 268 ARG A C 1
ATOM 1953 O O . ARG A 1 268 ? 35.678 15.135 -12.284 1.00 27.23 268 ARG A O 1
ATOM 1960 N N . ARG A 1 269 ? 33.532 14.573 -11.953 1.00 25.83 269 ARG A N 1
ATOM 1961 C CA . ARG A 1 269 ? 32.965 15.922 -12.129 1.00 25.83 269 ARG A CA 1
ATOM 1962 C C . ARG A 1 269 ? 32.111 16.242 -10.907 1.00 25.83 269 ARG A C 1
ATOM 1964 O O . ARG A 1 269 ? 31.258 15.452 -10.518 1.00 25.83 269 ARG A O 1
ATOM 1971 N N . ARG A 1 270 ? 32.420 17.363 -10.257 1.00 24.22 270 ARG A N 1
ATOM 1972 C CA . ARG A 1 270 ? 31.803 17.823 -9.009 1.00 24.22 270 ARG A CA 1
ATOM 1973 C C . ARG A 1 270 ? 30.639 18.746 -9.374 1.00 24.22 270 ARG A C 1
ATOM 1975 O O . ARG A 1 270 ? 30.880 19.817 -9.917 1.00 24.22 270 ARG A O 1
ATOM 1982 N N . TRP A 1 271 ? 29.410 18.331 -9.092 1.00 28.66 271 TRP A N 1
ATOM 1983 C CA . TRP A 1 271 ? 28.225 19.187 -9.201 1.00 28.66 271 TRP A CA 1
ATOM 1984 C C . TRP A 1 271 ? 27.955 19.830 -7.838 1.00 28.66 271 TRP A C 1
ATOM 1986 O O . TRP A 1 271 ? 28.041 19.158 -6.809 1.00 28.66 271 TRP A O 1
ATOM 1996 N N . THR A 1 272 ? 27.717 21.142 -7.807 1.00 32.25 272 THR A N 1
ATOM 1997 C CA . THR A 1 272 ? 27.468 21.895 -6.568 1.00 32.25 272 THR A CA 1
ATOM 1998 C C . THR A 1 272 ? 25.965 21.966 -6.259 1.00 32.25 272 THR A C 1
ATOM 2000 O O . THR A 1 272 ? 25.152 21.935 -7.186 1.00 32.25 272 THR A O 1
ATOM 2003 N N . PRO A 1 273 ? 25.558 22.119 -4.981 1.00 32.38 273 PRO A N 1
ATOM 2004 C CA . PRO A 1 273 ? 24.149 22.052 -4.559 1.00 32.38 273 PRO A CA 1
ATOM 2005 C C . PRO A 1 273 ? 23.194 23.027 -5.268 1.00 32.38 273 PRO A C 1
ATOM 2007 O O . PRO A 1 273 ? 22.004 22.754 -5.364 1.00 32.38 273 PRO A O 1
ATOM 2010 N N . ARG A 1 274 ? 23.701 24.141 -5.814 1.00 26.62 274 ARG A N 1
ATOM 2011 C CA . ARG A 1 274 ? 22.885 25.127 -6.545 1.00 26.62 274 ARG A CA 1
ATOM 2012 C C . ARG A 1 274 ? 22.385 24.623 -7.903 1.00 26.62 274 ARG A C 1
ATOM 2014 O O . ARG A 1 274 ? 21.269 24.934 -8.284 1.00 26.62 274 ARG A O 1
ATOM 2021 N N . THR A 1 275 ? 23.156 23.770 -8.579 1.00 32.81 275 THR A N 1
ATOM 2022 C CA . THR A 1 275 ? 22.769 23.194 -9.885 1.00 32.81 275 THR A CA 1
ATOM 2023 C C . THR A 1 275 ? 21.674 22.122 -9.788 1.00 32.81 275 THR A C 1
ATOM 2025 O O . THR A 1 275 ? 21.000 21.844 -10.775 1.00 32.81 275 THR A O 1
ATOM 2028 N N . LEU A 1 276 ? 21.453 21.552 -8.597 1.00 33.16 276 LEU A N 1
ATOM 2029 C CA . LEU A 1 276 ? 20.383 20.581 -8.332 1.00 33.16 276 LEU A CA 1
ATOM 2030 C C . LEU A 1 276 ? 18.998 21.235 -8.201 1.00 33.16 276 LEU A C 1
ATOM 2032 O O . LEU A 1 276 ? 18.007 20.620 -8.580 1.00 33.16 276 LEU A O 1
ATOM 2036 N N . LEU A 1 277 ? 18.931 22.478 -7.715 1.00 30.08 277 LEU A N 1
ATOM 2037 C CA . LEU A 1 277 ? 17.675 23.221 -7.547 1.00 30.08 277 LEU A CA 1
ATOM 2038 C C . LEU A 1 277 ? 17.173 23.827 -8.868 1.00 30.08 277 LEU A C 1
ATOM 2040 O O . LEU A 1 277 ? 15.972 23.807 -9.130 1.00 30.08 277 LEU A O 1
ATOM 2044 N N . ASP A 1 278 ? 18.073 24.277 -9.747 1.00 27.33 278 ASP A N 1
ATOM 2045 C CA . ASP A 1 278 ? 17.683 24.873 -11.036 1.00 27.33 278 ASP A CA 1
ATOM 2046 C C . ASP A 1 278 ? 17.095 23.834 -12.015 1.00 27.33 278 ASP A C 1
ATOM 2048 O O . ASP A 1 278 ? 16.171 24.131 -12.779 1.00 27.33 278 ASP A O 1
ATOM 2052 N N . HIS A 1 279 ? 17.537 22.572 -11.932 1.00 30.62 279 HIS A N 1
ATOM 2053 C CA . HIS A 1 279 ? 16.903 21.463 -12.659 1.00 30.62 279 HIS A CA 1
ATOM 2054 C C . HIS A 1 279 ? 15.543 21.053 -12.071 1.00 30.62 279 HIS A C 1
ATOM 2056 O O . HIS A 1 279 ? 14.696 20.529 -12.795 1.00 30.62 279 HIS A O 1
ATOM 2062 N N . GLN A 1 280 ? 15.303 21.340 -10.790 1.00 32.28 280 GLN A N 1
ATOM 2063 C CA . GLN A 1 280 ? 14.045 21.065 -10.095 1.00 32.28 280 GLN A CA 1
ATOM 2064 C C . GLN A 1 280 ? 12.919 22.017 -10.541 1.00 32.28 280 GLN A C 1
ATOM 2066 O O . GLN A 1 280 ? 11.756 21.623 -10.579 1.00 32.28 280 GLN A O 1
ATOM 2071 N N . ALA A 1 281 ? 13.251 23.248 -10.950 1.00 26.41 281 ALA A N 1
ATOM 2072 C CA . ALA A 1 281 ? 12.271 24.232 -11.416 1.00 26.41 281 ALA A CA 1
ATOM 2073 C C . ALA A 1 281 ? 11.807 24.001 -12.868 1.00 26.41 281 ALA A C 1
ATOM 2075 O O . ALA A 1 281 ? 10.631 24.218 -13.172 1.00 26.41 281 ALA A O 1
ATOM 2076 N N . SER A 1 282 ? 12.696 23.520 -13.747 1.00 28.58 282 SER A N 1
ATOM 2077 C CA . SER A 1 282 ? 12.407 23.365 -15.186 1.00 28.58 282 SER A CA 1
ATOM 2078 C C . SER A 1 282 ? 11.523 22.157 -15.522 1.00 28.58 282 SER A C 1
ATOM 2080 O O . SER A 1 282 ? 10.890 22.142 -16.568 1.00 28.58 282 SER A O 1
ATOM 2082 N N . PHE A 1 283 ? 11.434 21.158 -14.637 1.00 28.22 283 PHE A N 1
ATOM 2083 C CA . PHE A 1 283 ? 10.509 20.024 -14.801 1.00 28.22 283 PHE A CA 1
ATOM 2084 C C . PHE A 1 283 ? 9.110 20.304 -14.215 1.00 28.22 283 PHE A C 1
ATOM 2086 O O . PHE A 1 283 ? 8.156 19.595 -14.522 1.00 28.22 283 PHE A O 1
ATOM 2093 N N . MET A 1 284 ? 8.986 21.335 -13.368 1.00 30.12 284 MET A N 1
ATOM 2094 C CA . MET A 1 284 ? 7.777 21.646 -12.588 1.00 30.12 284 MET A CA 1
ATOM 2095 C C . MET A 1 284 ? 6.967 22.828 -13.147 1.00 30.12 284 MET A C 1
ATOM 2097 O O . MET A 1 284 ? 5.795 22.973 -12.811 1.00 30.12 284 MET A O 1
ATOM 2101 N N . HIS A 1 285 ? 7.554 23.650 -14.022 1.00 25.19 285 HIS A N 1
ATOM 2102 C CA . HIS A 1 285 ? 6.835 24.665 -14.795 1.00 25.19 285 HIS A CA 1
ATOM 2103 C C . HIS A 1 285 ? 6.741 24.158 -16.228 1.00 25.19 285 HIS A C 1
ATOM 2105 O O . HIS A 1 285 ? 7.769 24.047 -16.885 1.00 25.19 285 HIS A O 1
ATOM 2111 N N . GLY A 1 286 ? 5.537 23.805 -16.688 1.00 27.30 286 GLY A N 1
ATOM 2112 C CA . GLY A 1 286 ? 5.273 23.214 -18.004 1.00 27.30 286 GLY A CA 1
ATOM 2113 C C . GLY A 1 286 ? 5.663 24.099 -19.192 1.00 27.30 286 GLY A C 1
ATOM 2114 O O . GLY A 1 286 ? 4.797 24.587 -19.908 1.00 27.30 286 GLY A O 1
ATOM 2115 N N . HIS A 1 287 ? 6.961 24.271 -19.419 1.00 23.48 287 HIS A N 1
ATOM 2116 C CA . HIS A 1 287 ? 7.533 24.838 -20.626 1.00 23.48 287 HIS A CA 1
ATOM 2117 C C . HIS A 1 287 ? 8.140 23.718 -21.468 1.00 23.48 287 HIS A C 1
ATOM 2119 O O . HIS A 1 287 ? 8.986 22.949 -21.005 1.00 23.48 287 HIS A O 1
ATOM 2125 N N . GLU A 1 288 ? 7.671 23.640 -22.715 1.00 30.84 288 GLU A N 1
ATOM 2126 C CA . GLU A 1 288 ? 8.139 22.734 -23.760 1.00 30.84 288 GLU A CA 1
ATOM 2127 C C . GLU A 1 288 ? 9.664 22.612 -23.759 1.00 30.84 288 GLU A C 1
ATOM 2129 O O . GLU A 1 288 ? 10.394 23.547 -24.077 1.00 30.84 288 GLU A O 1
ATOM 2134 N N . SER A 1 289 ? 10.150 21.423 -23.422 1.00 24.08 289 SER A N 1
ATOM 2135 C CA . SER A 1 289 ? 11.543 21.046 -23.619 1.00 24.08 289 SER A CA 1
ATOM 2136 C C . SER A 1 289 ? 11.551 19.717 -24.357 1.00 24.08 289 SER A C 1
ATOM 2138 O O . SER A 1 289 ? 11.478 18.647 -23.758 1.00 24.08 289 SER A O 1
ATOM 2140 N N . SER A 1 290 ? 11.581 19.785 -25.688 1.00 22.97 290 SER A N 1
ATOM 2141 C CA . SER A 1 290 ? 11.716 18.615 -26.553 1.00 22.97 290 SER A CA 1
ATOM 2142 C C . SER A 1 290 ? 13.006 17.857 -26.215 1.00 22.97 290 SER A C 1
ATOM 2144 O O . SER A 1 290 ? 14.105 18.388 -26.397 1.00 22.97 290 SER A O 1
ATOM 2146 N N . ILE A 1 291 ? 12.894 16.610 -25.763 1.00 24.83 291 ILE A N 1
ATOM 2147 C CA . ILE A 1 291 ? 14.041 15.712 -25.596 1.00 24.83 291 ILE A CA 1
ATOM 2148 C C . ILE A 1 291 ? 14.483 15.263 -26.999 1.00 24.83 291 ILE A C 1
ATOM 2150 O O . ILE A 1 291 ? 13.930 14.326 -27.568 1.00 24.83 291 ILE A O 1
ATOM 2154 N N . ARG A 1 292 ? 15.474 15.943 -27.595 1.00 22.11 292 ARG A N 1
ATOM 2155 C CA . ARG A 1 292 ? 16.187 15.428 -28.778 1.00 22.11 292 ARG A CA 1
ATOM 2156 C C . ARG A 1 292 ? 17.307 14.498 -28.325 1.00 22.11 292 ARG A C 1
ATOM 2158 O O . ARG A 1 292 ? 18.342 14.953 -27.842 1.00 22.11 292 ARG A O 1
ATOM 2165 N N . LEU A 1 293 ? 17.125 13.199 -28.540 1.00 23.92 293 LEU A N 1
ATOM 2166 C CA . LEU A 1 293 ? 18.188 12.203 -28.433 1.00 23.92 293 LEU A CA 1
ATOM 2167 C C . LEU A 1 293 ? 19.173 12.395 -29.599 1.00 23.92 293 LEU A C 1
ATOM 2169 O O . LEU A 1 293 ? 18.836 12.143 -30.754 1.00 23.92 293 LEU A O 1
ATOM 2173 N N . ARG A 1 294 ? 20.397 12.862 -29.317 1.00 24.09 294 ARG A N 1
ATOM 2174 C CA . ARG A 1 294 ? 21.508 12.804 -30.281 1.00 24.09 294 ARG A CA 1
ATOM 2175 C C . ARG A 1 294 ? 22.243 11.478 -30.116 1.00 24.09 294 ARG A C 1
ATOM 2177 O O . ARG A 1 294 ? 22.981 11.289 -29.154 1.00 24.09 294 ARG A O 1
ATOM 2184 N N . THR A 1 295 ? 22.081 10.592 -31.090 1.00 25.89 295 THR A N 1
ATOM 2185 C CA . THR A 1 295 ? 22.962 9.444 -31.324 1.00 25.89 295 THR A CA 1
ATOM 2186 C C . THR A 1 295 ? 24.369 9.923 -31.683 1.00 25.89 295 THR A C 1
ATOM 2188 O O . THR A 1 295 ? 24.559 10.700 -32.620 1.00 25.89 295 THR A O 1
ATOM 2191 N N . THR A 1 296 ? 25.370 9.464 -30.940 1.00 26.98 296 THR A N 1
ATOM 2192 C CA . THR A 1 296 ? 26.789 9.743 -31.173 1.00 26.98 296 THR A CA 1
ATOM 2193 C C . THR A 1 296 ? 27.345 8.865 -32.298 1.00 26.98 296 THR A C 1
ATOM 2195 O O . THR A 1 296 ? 27.401 7.644 -32.182 1.00 26.98 296 THR A O 1
ATOM 2198 N N . ARG A 1 297 ? 27.849 9.487 -33.373 1.00 25.86 297 ARG A N 1
ATOM 2199 C CA . ARG A 1 297 ? 28.882 8.899 -34.244 1.00 25.86 297 ARG A CA 1
ATOM 2200 C C . ARG A 1 297 ? 30.122 9.802 -34.241 1.00 25.86 297 ARG A C 1
ATOM 2202 O O . ARG A 1 297 ? 30.024 11.016 -34.365 1.00 25.86 297 ARG A O 1
ATOM 2209 N N . ARG A 1 298 ? 31.271 9.162 -34.012 1.00 27.00 298 ARG A N 1
ATOM 2210 C CA . ARG A 1 298 ? 32.653 9.674 -33.907 1.00 27.00 298 ARG A CA 1
ATOM 2211 C C . ARG A 1 298 ? 33.149 10.418 -35.160 1.00 27.00 298 ARG A C 1
ATOM 2213 O O . ARG A 1 298 ? 32.857 9.948 -36.251 1.00 27.00 298 ARG A O 1
ATOM 2220 N N . ALA A 1 299 ? 34.029 11.415 -34.957 1.00 25.28 299 ALA A N 1
ATOM 2221 C CA . ALA A 1 299 ? 35.341 11.658 -35.624 1.00 25.28 299 ALA A CA 1
ATOM 2222 C C . ALA A 1 299 ? 35.732 13.156 -35.472 1.00 25.28 299 ALA A C 1
ATOM 2224 O O . ALA A 1 299 ? 34.959 14.017 -35.857 1.00 25.28 299 ALA A O 1
ATOM 2225 N N . LEU A 1 300 ? 36.749 13.517 -34.671 1.00 24.97 300 LEU A N 1
ATOM 2226 C CA . LEU A 1 300 ? 38.180 13.734 -35.003 1.00 24.97 300 LEU A CA 1
ATOM 2227 C C . LEU A 1 300 ? 38.525 15.115 -35.621 1.00 24.97 300 LEU A C 1
ATOM 2229 O O . LEU A 1 300 ? 38.036 15.443 -36.692 1.00 24.97 300 LEU A O 1
ATOM 2233 N N . ARG A 1 301 ? 39.511 15.789 -34.984 1.00 24.62 301 ARG A N 1
ATOM 2234 C CA . ARG A 1 301 ? 40.262 17.024 -35.361 1.00 24.62 301 ARG A CA 1
ATOM 2235 C C . ARG A 1 301 ? 39.469 18.335 -35.156 1.00 24.62 301 ARG A C 1
ATOM 2237 O O . ARG A 1 301 ? 38.294 18.379 -35.461 1.00 24.62 301 ARG A O 1
ATOM 2244 N N . GLN A 1 302 ? 39.995 19.427 -34.592 1.00 24.80 302 GLN A N 1
ATOM 2245 C CA . GLN A 1 302 ? 41.366 19.941 -34.507 1.00 24.80 302 GLN A CA 1
ATOM 2246 C C . GLN A 1 302 ? 41.483 20.934 -33.322 1.00 24.80 302 GLN A C 1
ATOM 2248 O O . GLN A 1 302 ? 40.499 21.550 -32.924 1.00 24.80 302 GLN A O 1
ATOM 2253 N N . VAL A 1 303 ? 42.688 21.057 -32.763 1.00 28.66 303 VAL A N 1
ATOM 2254 C CA . VAL A 1 303 ? 43.090 21.986 -31.690 1.00 28.66 303 VAL A CA 1
ATOM 2255 C C . VAL A 1 303 ? 43.426 23.361 -32.284 1.00 28.66 303 VAL A C 1
ATOM 2257 O O . VAL A 1 303 ? 44.153 23.396 -33.273 1.00 28.66 303 VAL A O 1
ATOM 2260 N N . ALA A 1 304 ? 42.978 24.458 -31.657 1.00 25.58 304 ALA A N 1
ATOM 2261 C CA . ALA A 1 304 ? 43.659 25.763 -31.650 1.00 25.58 304 ALA A CA 1
ATOM 2262 C C . ALA A 1 304 ? 43.136 26.652 -30.493 1.00 25.58 304 ALA A C 1
ATOM 2264 O O . ALA A 1 304 ? 41.958 26.598 -30.150 1.00 25.58 304 ALA A O 1
ATOM 2265 N N . ASP A 1 305 ? 44.067 27.394 -29.893 1.00 29.47 305 ASP A N 1
ATOM 2266 C CA . ASP A 1 305 ? 44.098 28.045 -28.566 1.00 29.47 305 ASP A CA 1
ATOM 2267 C C . ASP A 1 305 ? 43.451 29.474 -28.549 1.00 29.47 305 ASP A C 1
ATOM 2269 O O . ASP A 1 305 ? 42.813 29.835 -29.540 1.00 29.47 305 ASP A O 1
ATOM 2273 N N . PRO A 1 306 ? 43.515 30.304 -27.472 1.00 41.16 306 PRO A N 1
ATOM 2274 C CA . PRO A 1 306 ? 42.469 31.235 -27.050 1.00 41.16 306 PRO A CA 1
ATOM 2275 C C . PRO A 1 306 ? 42.901 32.706 -27.285 1.00 41.16 306 PRO A C 1
ATOM 2277 O O . PRO A 1 306 ? 43.941 32.970 -27.873 1.00 41.16 306 PRO A O 1
ATOM 2280 N N . PHE A 1 307 ? 42.133 33.663 -26.748 1.00 25.03 307 PHE A N 1
ATOM 2281 C CA . PHE A 1 307 ? 42.320 35.132 -26.781 1.00 25.03 307 PHE A CA 1
ATOM 2282 C C . PHE A 1 307 ? 41.827 35.875 -28.036 1.00 25.03 307 PHE A C 1
ATOM 2284 O O . PHE A 1 307 ? 42.506 35.927 -29.053 1.00 25.03 307 PHE A O 1
ATOM 2291 N N . ALA A 1 308 ? 40.703 36.597 -27.900 1.00 27.16 308 ALA A N 1
ATOM 2292 C CA . ALA A 1 308 ? 40.661 38.075 -27.893 1.00 27.16 308 ALA A CA 1
ATOM 2293 C C . ALA A 1 308 ? 39.201 38.622 -27.842 1.00 27.16 308 ALA A C 1
ATOM 2295 O O . ALA A 1 308 ? 38.270 37.885 -28.153 1.00 27.16 308 ALA A O 1
ATOM 2296 N N . PRO A 1 309 ? 38.975 39.884 -27.401 1.00 37.44 309 PRO A N 1
ATOM 2297 C CA . PRO A 1 309 ? 37.754 40.330 -26.708 1.00 37.44 309 PRO A CA 1
ATOM 2298 C C . PRO A 1 309 ? 36.870 41.323 -27.502 1.00 37.44 309 PRO A C 1
ATOM 2300 O O . PRO A 1 309 ? 37.254 41.747 -28.590 1.00 37.44 309 PRO A O 1
ATOM 2303 N N . ARG A 1 310 ? 35.759 41.760 -26.862 1.00 26.12 310 ARG A N 1
ATOM 2304 C CA . ARG A 1 310 ? 34.888 42.970 -27.043 1.00 26.12 310 ARG A CA 1
ATOM 2305 C C . ARG A 1 310 ? 33.404 42.553 -27.166 1.00 26.12 310 ARG A C 1
ATOM 2307 O O . ARG A 1 310 ? 33.110 41.576 -27.828 1.00 26.12 310 ARG A O 1
ATOM 2314 N N . GLY A 1 311 ? 32.407 43.205 -26.566 1.00 26.52 311 GLY A N 1
ATOM 2315 C CA . GLY A 1 311 ? 32.354 44.498 -25.892 1.00 26.52 311 GLY A CA 1
ATOM 2316 C C . GLY A 1 311 ? 31.055 44.687 -25.086 1.00 26.52 311 GLY A C 1
ATOM 2317 O O . GLY A 1 311 ? 30.168 43.839 -25.063 1.00 26.52 311 GLY A O 1
ATOM 2318 N N . ILE A 1 312 ? 31.019 45.812 -24.377 1.00 28.17 312 ILE A N 1
ATOM 2319 C CA . ILE A 1 312 ? 30.075 46.228 -23.333 1.00 28.17 312 ILE A CA 1
ATOM 2320 C C . ILE A 1 312 ? 28.894 47.021 -23.927 1.00 28.17 312 ILE A C 1
ATOM 2322 O O . ILE A 1 312 ? 29.107 47.897 -24.758 1.00 28.17 312 ILE A O 1
ATOM 2326 N N . GLY A 1 313 ? 27.684 46.819 -23.389 1.00 25.80 313 GLY A N 1
ATOM 2327 C CA . GLY A 1 313 ? 26.548 47.760 -23.435 1.00 25.80 313 GLY A CA 1
ATOM 2328 C C . GLY A 1 313 ? 25.544 47.409 -22.323 1.00 25.80 313 GLY A C 1
ATOM 2329 O O . GLY A 1 313 ? 25.012 46.309 -22.324 1.00 25.80 313 GLY A O 1
ATOM 2330 N N . THR A 1 314 ? 25.542 48.112 -21.178 1.00 26.17 314 THR A N 1
ATOM 2331 C CA . THR A 1 314 ? 24.600 49.188 -20.751 1.00 26.17 314 THR A CA 1
ATOM 2332 C C . THR A 1 314 ? 23.108 48.786 -20.872 1.00 26.17 314 THR A C 1
ATOM 2334 O O . THR A 1 314 ? 22.702 48.328 -21.922 1.00 26.17 314 THR A O 1
ATOM 2337 N N . LYS A 1 315 ? 22.191 48.881 -19.889 1.00 26.02 315 LYS A N 1
ATOM 2338 C CA . LYS A 1 315 ? 21.986 49.758 -18.716 1.00 26.02 315 LYS A CA 1
ATOM 2339 C C . LYS A 1 315 ? 21.001 49.099 -17.706 1.00 26.02 315 LYS A C 1
ATOM 2341 O O . LYS A 1 315 ? 19.944 48.632 -18.094 1.00 26.02 315 LYS A O 1
ATOM 2346 N N . ARG A 1 316 ? 21.363 49.174 -16.416 1.00 25.22 316 ARG A N 1
ATOM 2347 C CA . ARG A 1 316 ? 20.598 49.554 -15.195 1.00 25.22 316 ARG A CA 1
ATOM 2348 C C . ARG A 1 316 ? 19.115 49.156 -15.003 1.00 25.22 316 ARG A C 1
ATOM 2350 O O . ARG A 1 316 ? 18.245 49.705 -15.661 1.00 25.22 316 ARG A O 1
ATOM 2357 N N . PHE A 1 317 ? 18.846 48.515 -13.856 1.00 24.83 317 PHE A N 1
ATOM 2358 C CA . PHE A 1 317 ? 17.786 48.934 -12.920 1.00 24.83 317 PHE A CA 1
ATOM 2359 C C . PHE A 1 317 ? 18.356 49.017 -11.491 1.00 24.83 317 PHE A C 1
ATOM 2361 O O . PHE A 1 317 ? 19.074 48.124 -11.044 1.00 24.83 317 PHE A O 1
ATOM 2368 N N . ARG A 1 318 ? 18.119 50.148 -10.813 1.00 26.39 318 ARG A N 1
ATOM 2369 C CA . ARG A 1 318 ? 18.598 50.477 -9.458 1.00 26.39 318 ARG A CA 1
ATOM 2370 C C . ARG A 1 318 ? 17.477 50.230 -8.450 1.00 26.39 318 ARG A C 1
ATOM 2372 O O . ARG A 1 318 ? 16.337 50.598 -8.704 1.00 26.39 318 ARG A O 1
ATOM 2379 N N . ALA A 1 319 ? 17.856 49.678 -7.303 1.00 26.03 319 ALA A N 1
ATOM 2380 C CA . ALA A 1 319 ? 17.036 49.512 -6.112 1.00 26.03 319 ALA A CA 1
ATOM 2381 C C . ALA A 1 319 ? 16.698 50.853 -5.429 1.00 26.03 319 ALA A C 1
ATOM 2383 O O . ALA A 1 319 ? 17.516 51.777 -5.403 1.00 26.03 319 ALA A O 1
ATOM 2384 N N . THR A 1 320 ? 15.512 50.923 -4.829 1.00 28.09 320 THR A N 1
ATOM 2385 C CA . THR A 1 320 ? 15.067 51.961 -3.889 1.00 28.09 320 THR A CA 1
ATOM 2386 C C . THR A 1 320 ? 15.516 51.624 -2.457 1.00 28.09 320 THR A C 1
ATOM 2388 O O . THR A 1 320 ? 15.345 50.482 -2.031 1.00 28.09 320 THR A O 1
ATOM 2391 N N . PRO A 1 321 ? 16.069 52.581 -1.682 1.00 32.94 321 PRO A N 1
ATOM 2392 C CA . PRO A 1 321 ? 16.419 52.365 -0.281 1.00 32.94 321 PRO A CA 1
ATOM 2393 C C . PRO A 1 321 ? 15.434 53.020 0.703 1.00 32.94 321 PRO A C 1
ATOM 2395 O O . PRO A 1 321 ? 14.839 54.066 0.441 1.00 32.94 321 PRO A O 1
ATOM 2398 N N . HIS A 1 322 ? 15.352 52.412 1.887 1.00 30.61 322 HIS A N 1
ATOM 2399 C CA . HIS A 1 322 ? 14.771 52.948 3.118 1.00 30.61 322 HIS A CA 1
ATOM 2400 C C . HIS A 1 322 ? 15.309 54.342 3.491 1.00 30.61 322 HIS A C 1
ATOM 2402 O O . HIS A 1 322 ? 16.514 54.593 3.426 1.00 30.61 322 HIS A O 1
ATOM 2408 N N . ARG A 1 323 ? 14.438 55.202 4.040 1.00 29.05 323 ARG A N 1
ATOM 2409 C CA . ARG A 1 323 ? 14.838 56.393 4.807 1.00 29.05 323 ARG A CA 1
ATOM 2410 C C . ARG A 1 323 ? 14.042 56.524 6.110 1.00 29.05 323 ARG A C 1
ATOM 2412 O O . ARG A 1 323 ? 12.823 56.415 6.122 1.00 29.05 323 ARG A O 1
ATOM 2419 N N . ARG A 1 324 ? 14.784 56.778 7.194 1.00 31.28 324 ARG A N 1
ATOM 2420 C CA . ARG A 1 324 ? 14.335 57.222 8.525 1.00 31.28 324 ARG A CA 1
ATOM 2421 C C . ARG A 1 324 ? 14.035 58.733 8.527 1.00 31.28 324 ARG A C 1
ATOM 2423 O O . ARG A 1 324 ? 14.754 59.484 7.874 1.00 31.28 324 ARG A O 1
ATOM 2430 N N . GLY A 1 325 ? 13.115 59.171 9.391 1.00 29.25 325 GLY A N 1
ATOM 2431 C CA . GLY A 1 325 ? 12.978 60.550 9.908 1.00 29.25 325 GLY A CA 1
ATOM 2432 C C . GLY A 1 325 ? 11.884 60.592 10.990 1.00 29.25 325 GLY A C 1
ATOM 2433 O O . GLY A 1 325 ? 10.756 60.235 10.703 1.00 29.25 325 GLY A O 1
ATOM 2434 N N . ARG A 1 326 ? 12.233 60.635 12.286 1.00 30.23 326 ARG A N 1
ATOM 2435 C CA . ARG A 1 326 ? 12.356 61.795 13.212 1.00 30.23 326 ARG A CA 1
ATOM 2436 C C . ARG A 1 326 ? 11.030 62.379 13.769 1.00 30.23 326 ARG A C 1
ATOM 2438 O O . ARG A 1 326 ? 10.341 63.123 13.095 1.00 30.23 326 ARG A O 1
ATOM 2445 N N . ARG A 1 327 ? 10.812 62.059 15.059 1.00 30.73 327 ARG A N 1
ATOM 2446 C CA . ARG A 1 327 ? 10.215 62.773 16.224 1.00 30.73 327 ARG A CA 1
ATOM 2447 C C . ARG A 1 327 ? 9.440 64.097 16.047 1.00 30.73 327 ARG A C 1
ATOM 2449 O O . ARG A 1 327 ? 10.014 65.058 15.548 1.00 30.73 327 ARG A O 1
ATOM 2456 N N . ARG A 1 328 ? 8.288 64.174 16.742 1.00 30.75 328 ARG A N 1
ATOM 2457 C CA . ARG A 1 328 ? 7.779 65.157 17.756 1.00 30.75 328 ARG A CA 1
ATOM 2458 C C . ARG A 1 328 ? 6.287 64.802 17.986 1.00 30.75 328 ARG A C 1
ATOM 2460 O O . ARG A 1 328 ? 5.651 64.451 17.008 1.00 30.75 328 ARG A O 1
ATOM 2467 N N . GLY A 1 329 ? 5.642 64.810 19.153 1.00 28.91 329 GLY A N 1
ATOM 2468 C CA . GLY A 1 329 ? 5.940 65.071 20.566 1.00 28.91 329 GLY A CA 1
ATOM 2469 C C . GLY A 1 329 ? 4.600 65.037 21.349 1.00 28.91 329 GLY A C 1
ATOM 2470 O O . GLY A 1 329 ? 3.587 65.280 20.710 1.00 28.91 329 GLY A O 1
ATOM 2471 N N . GLN A 1 330 ? 4.648 64.759 22.671 1.00 29.23 330 GLN A N 1
ATOM 2472 C CA . GLN A 1 330 ? 3.633 65.022 23.739 1.00 29.23 330 GLN A CA 1
ATOM 2473 C C . GLN A 1 330 ? 2.205 64.449 23.560 1.00 29.23 330 GLN A C 1
ATOM 2475 O O . GLN A 1 330 ? 1.725 64.326 22.448 1.00 29.23 330 GLN A O 1
ATOM 2480 N N . SER A 1 331 ? 1.403 64.095 24.562 1.00 28.62 331 SER A N 1
ATOM 2481 C CA . SER A 1 331 ? 1.438 63.869 26.020 1.00 28.62 331 SER A CA 1
ATOM 2482 C C . SER A 1 331 ? 0.065 63.197 26.310 1.00 28.62 331 SER A C 1
ATOM 2484 O O . SER A 1 331 ? -0.886 63.426 25.571 1.00 28.62 331 SER A O 1
ATOM 2486 N N . ASP A 1 332 ? -0.065 62.144 27.115 1.00 31.27 332 ASP A N 1
ATOM 2487 C CA . ASP A 1 332 ? -0.575 62.155 28.500 1.00 31.27 332 ASP A CA 1
ATOM 2488 C C . ASP A 1 332 ? -1.528 60.951 28.669 1.00 31.27 332 ASP A C 1
ATOM 2490 O O . ASP A 1 332 ? -2.191 60.547 27.717 1.00 31.27 332 ASP A O 1
ATOM 2494 N N . GLY A 1 333 ? -1.617 60.400 29.886 1.00 28.69 333 GLY A N 1
ATOM 2495 C CA . GLY A 1 333 ? -2.794 59.637 30.335 1.00 28.69 333 GLY A CA 1
ATOM 2496 C C . GLY A 1 333 ? -2.702 58.103 30.344 1.00 28.69 333 GLY A C 1
ATOM 2497 O O . GLY A 1 333 ? -3.197 57.421 29.456 1.00 28.69 333 GLY A O 1
ATOM 2498 N N . ARG A 1 334 ? -2.151 57.547 31.428 1.00 32.00 334 ARG A N 1
ATOM 2499 C CA . ARG A 1 334 ? -2.607 56.276 32.047 1.00 32.00 334 ARG A CA 1
ATOM 2500 C C . ARG A 1 334 ? -3.802 56.579 32.989 1.00 32.00 334 ARG A C 1
ATOM 2502 O O . ARG A 1 334 ? -3.962 57.759 33.299 1.00 32.00 334 ARG A O 1
ATOM 2509 N N . PRO A 1 335 ? -4.475 55.602 33.648 1.00 52.25 335 PRO A N 1
ATOM 2510 C CA . PRO A 1 335 ? -4.705 54.160 33.401 1.00 52.25 335 PRO A CA 1
ATOM 2511 C C . PRO A 1 335 ? -6.194 53.758 33.678 1.00 52.25 335 PRO A C 1
ATOM 2513 O O . PRO A 1 335 ? -7.051 54.633 33.711 1.00 52.25 335 PRO A O 1
ATOM 2516 N N . CYS A 1 336 ? -6.439 52.458 33.958 1.00 30.59 336 CYS A N 1
ATOM 2517 C CA . CYS A 1 336 ? -7.590 51.804 34.641 1.00 30.59 336 CYS A CA 1
ATOM 2518 C C . CYS A 1 336 ? -8.494 50.992 33.693 1.00 30.59 336 CYS A C 1
ATOM 2520 O O . CYS A 1 336 ? -8.783 51.460 32.603 1.00 30.59 336 CYS A O 1
ATOM 2522 N N . LEU A 1 337 ? -9.048 49.815 34.006 1.00 33.69 337 LEU A N 1
ATOM 2523 C CA . LEU A 1 337 ? -8.954 48.772 35.051 1.00 33.69 337 LEU A CA 1
ATOM 2524 C C . LEU A 1 337 ? -10.050 47.744 34.661 1.00 33.69 337 LEU A C 1
ATOM 2526 O O . LEU A 1 337 ? -11.087 48.190 34.184 1.00 33.69 337 LEU A O 1
ATOM 2530 N N . SER A 1 338 ? -9.850 46.445 34.951 1.00 33.66 338 SER A N 1
ATOM 2531 C CA . SER A 1 338 ? -10.876 45.387 35.199 1.00 33.66 338 SER A CA 1
ATOM 2532 C C . SER A 1 338 ? -11.962 45.123 34.126 1.00 33.66 338 SER A C 1
ATOM 2534 O O . SER A 1 338 ? -12.619 46.033 33.644 1.00 33.66 338 SER A O 1
ATOM 2536 N N . SER A 1 339 ? -12.286 43.887 33.737 1.00 41.91 339 SER A N 1
ATOM 2537 C CA . SER A 1 339 ? -12.512 42.668 34.532 1.00 41.91 339 SER A CA 1
ATOM 2538 C C . SER A 1 339 ? -12.412 41.437 33.633 1.00 41.91 339 SER A C 1
ATOM 2540 O O . SER A 1 339 ? -12.728 41.588 32.431 1.00 41.91 339 SER A O 1
#

Secondary structure (DSSP, 8-state):
-------SSSSPPP-BTTTB--SSSS-----TTS-----TTS-HHHHGGGGTHHHHHHHHHHHHT--TT-EEEEE--STTHHHHHHHHHHTT-EEEEEES-HHHHHHHHHTT-SEEEETTTS-HHHHHHHHHSSEEEEEE--S-HHHHHHHHHHEEEEEEEEE----SS-----HHHHHHHT-EEEE--S--HHHHHHHHHHHHTTS-----EEEEGGGHHHHHHHHHHHHHHT----EEEE---S--PPP-------PPPP----------HHHHHHHHHHTTS--------------------------------PPP-------------------

Sequence (339 aa):
MAFGPVRNDSLPTLNTGYSINGSFAEYVLADANYVGLLPANVGFVEIAPVLCAGVTVYKALKVTKTKPGDWVAISGIGGLGHMAVQFAKAMGLNVVAVDIDDRKLALASRLGATFTVNARNEDPGARIRKEIGGAQGVLVTAVSTKAFQQALGMVRRGGVVTLNGLPPGDFPISIFDTVLNGITIRGSIVGTRLDLQEALAFAGEGKVHATVHTEKLEKINDISHACTRAISKEGSCSISADNRGAGGRPEPFSVASAPLRSSSARVRRRWTPRTLLDHQASFMHGHESSIRLRTTRRALRQVADPFAPRGIGTKRFRATPHRRGRRRGQSDGRPCLSS

Foldseek 3Di:
DQFFDPDPDPDDGDGDVPNDDHDLDPDDDDDPVGDADFQPPDDPQFCVLCQFLLLQLLQLVVVQVDAQAFEEEEAALASNNLQNLLSCVVRNYAYEYEEQAVVSQVSSVVSPHPHYDHVVVDQQLVVLCVPPVAGLEYEYQAQDLVSVVSNLSRHAQLGEYEYDHDHPDHHDDDPVSCVVSVYHYYYTHRHHSVSSNVSSVCVSVVSGTGPEDEDASVCVVVQVVVQVVCSVPPHYDHYDYDHDDPDDDDDDDDDDDDDDDDDDDDDDDDDDPVVVVVVVVVVVPPDDDDPDDDDDDDDDDDDDDDDDDDDDDDDDDDDDDDDDDDDDDDDDDDDDDDD

Organism: Pseudoxanthomonas spadix (strain BD-a59) (NCBI:txid1045855)

InterPro domains:
  IPR011032 GroES-like superfamily [SSF50129] (14-79)
  IPR013149 Alcohol dehydrogenase-like, C-terminal [PF00107] (79-203)
  IPR036291 NAD(P)-binding domain superfamily [SSF51735] (43-208)